Protein AF-K0SV52-F1 (afdb_monomer_lite)

Foldseek 3Di:
DADPCCVPPVDHDQFDFDDDQQLQFDFLLNLCVLQVWDWLAQVVRRLPTDGLVLEAEPPDDLVVLLVCCVPDDLAHEYEYELVPLSNLVSVLVVVVVCVVVVPDNRNYAYEYEYAPPPGDHDVVSSVVRVVRHRHGYIYGNHHPVVSSVSSVPDGDDDDPVNVVSVVVVCVRGVVGGNVVVVVVVVVD

Sequence (188 aa):
MSKALMDNYGIPLLGCVPDRPFLGCPALADLERLFRTELICGHKHRLRHYRVEDINLVTTSLTRFLENIRTKLPRTLYICHVTRDDIILGFMAEYQRNRREGERPFEAALLVCGRKDKYQIAEEVLDMFHGLNDAPIMVAPYNTHTAMAMIHDYTPKLNIDDKNRVRKAVEHYEPYIDFDRLLESASK

pLDDT: mean 88.98, std 7.92, range [47.78, 97.81]

Radius of gyration: 21.2 Å; chains: 1; bounding box: 59×36×55 Å

InterPro domains:
  IPR010766 DRTGG [PF07085] (36-152)
  IPR028979 HPr(Ser) kinase/phosphorylase-like, N-terminal domain superfamily [G3DSA:3.40.1390.20] (20-174)
  IPR028979 HPr(Ser) kinase/phosphorylase-like, N-terminal domain superfamily [SSF75138] (28-161)

Secondary structure (DSSP, 8-state):
---HHHHHHS----B-PPP-TTTTPPBHHHHHHHHT--EEE-GGGTT-B--GGGEEE--S-HHHHHHHHHHS-SS-EEEEETT-HHHHHHHHHHHHHHHHH-SS----EEEEE-BTTTB---HHHHHHHHTS-S--EEEESS-HHHHHHHHHT--PPP-TT-HHHHHHHHHHHGGGB-HHHHHHHHT-

Organism: Thalassiosira oceanica (NCBI:txid159749)

Structure (mmCIF, N/CA/C/O backbone):
data_AF-K0SV52-F1
#
_entry.id   AF-K0SV52-F1
#
loop_
_atom_site.group_PDB
_atom_site.id
_atom_site.type_symbol
_atom_site.label_atom_id
_atom_site.label_alt_id
_atom_site.label_comp_id
_atom_site.label_asym_id
_atom_site.label_entity_id
_atom_site.label_seq_id
_atom_site.pdbx_PDB_ins_code
_atom_site.Cartn_x
_atom_site.Cartn_y
_atom_site.Cartn_z
_atom_site.occupancy
_atom_site.B_iso_or_equiv
_atom_site.auth_seq_id
_atom_site.auth_comp_id
_atom_site.auth_asym_id
_atom_site.auth_atom_id
_atom_site.pdbx_PDB_model_num
ATOM 1 N N . MET A 1 1 ? 31.704 10.455 -28.107 1.00 47.78 1 MET A N 1
ATOM 2 C CA . MET A 1 1 ? 32.180 9.801 -26.871 1.00 47.78 1 MET A CA 1
ATOM 3 C C . MET A 1 1 ? 31.538 8.432 -26.801 1.00 47.78 1 MET A C 1
ATOM 5 O O . MET A 1 1 ? 30.314 8.358 -26.831 1.00 47.78 1 MET A O 1
ATOM 9 N N . SER A 1 2 ? 32.335 7.369 -26.819 1.00 60.22 2 SER A N 1
ATOM 10 C CA . SER A 1 2 ? 31.856 6.005 -26.588 1.00 60.22 2 SER A CA 1
ATOM 11 C C . SER A 1 2 ? 31.461 5.823 -25.118 1.00 60.22 2 SER A C 1
ATOM 13 O O . SER A 1 2 ? 31.817 6.616 -24.247 1.00 60.22 2 SER A O 1
ATOM 15 N N . LYS A 1 3 ? 30.590 4.844 -24.858 1.00 77.62 3 LYS A N 1
ATOM 16 C CA . LYS A 1 3 ? 30.066 4.562 -23.516 1.00 77.62 3 LYS A CA 1
ATOM 17 C C . LYS A 1 3 ? 31.133 3.779 -22.738 1.00 77.62 3 LYS A C 1
ATOM 19 O O . LYS A 1 3 ? 31.695 2.842 -23.291 1.00 77.62 3 LYS A O 1
ATOM 24 N N . ALA A 1 4 ? 31.340 4.084 -21.455 1.00 79.31 4 ALA A N 1
ATOM 25 C CA . ALA A 1 4 ? 32.428 3.523 -20.636 1.00 79.31 4 ALA A CA 1
ATOM 26 C C . ALA A 1 4 ? 32.528 1.979 -20.631 1.00 79.31 4 ALA A C 1
ATOM 28 O O . ALA A 1 4 ? 33.622 1.428 -20.553 1.00 79.31 4 ALA A O 1
ATOM 29 N N . LEU A 1 5 ? 31.399 1.267 -20.740 1.00 82.81 5 LEU A N 1
ATOM 30 C CA . LEU A 1 5 ? 31.384 -0.201 -20.845 1.00 82.81 5 LEU A CA 1
ATOM 31 C C . LEU A 1 5 ? 31.991 -0.716 -22.158 1.00 82.81 5 LEU A C 1
ATOM 33 O O . LEU A 1 5 ? 32.630 -1.767 -22.172 1.00 82.81 5 LEU A O 1
ATOM 37 N N . MET A 1 6 ? 31.831 0.039 -23.244 1.00 84.44 6 MET A N 1
ATOM 38 C CA . MET A 1 6 ? 32.409 -0.300 -24.539 1.00 84.44 6 MET A CA 1
ATOM 39 C C . MET A 1 6 ? 33.923 -0.099 -24.525 1.00 84.44 6 MET A C 1
ATOM 41 O O . MET A 1 6 ? 34.654 -0.968 -24.984 1.00 84.44 6 MET A O 1
ATOM 45 N N . ASP A 1 7 ? 34.388 1.005 -23.943 1.00 84.88 7 ASP A N 1
ATOM 46 C CA . ASP A 1 7 ? 35.811 1.358 -23.937 1.00 84.88 7 ASP A CA 1
ATOM 47 C C . ASP A 1 7 ? 36.647 0.424 -23.060 1.00 84.88 7 ASP A C 1
ATOM 49 O O . ASP A 1 7 ? 37.765 0.070 -23.423 1.00 84.88 7 ASP A O 1
ATOM 53 N N . ASN A 1 8 ? 36.095 -0.006 -21.924 1.00 88.50 8 ASN A N 1
ATOM 54 C CA . ASN A 1 8 ? 36.833 -0.812 -20.952 1.00 88.50 8 ASN A CA 1
ATOM 55 C C . ASN A 1 8 ? 36.689 -2.322 -21.174 1.00 88.50 8 ASN A C 1
ATOM 57 O O . ASN A 1 8 ? 37.581 -3.078 -20.798 1.00 88.50 8 ASN A O 1
ATOM 61 N N . TYR A 1 9 ? 35.568 -2.771 -21.747 1.00 86.00 9 TYR A N 1
ATOM 62 C CA . TYR A 1 9 ? 35.229 -4.198 -21.804 1.00 86.00 9 TYR A CA 1
ATOM 63 C C . TYR A 1 9 ? 34.758 -4.675 -23.182 1.00 86.00 9 TYR A C 1
ATOM 65 O O . TYR A 1 9 ? 34.470 -5.858 -23.341 1.00 86.00 9 TYR A O 1
ATOM 73 N N . GLY A 1 10 ? 34.647 -3.789 -24.179 1.00 85.94 10 GLY A N 1
ATOM 74 C CA . GLY A 1 10 ? 34.103 -4.139 -25.495 1.00 85.94 10 GLY A CA 1
ATOM 75 C C . GLY A 1 10 ? 32.615 -4.508 -25.468 1.00 85.94 10 GLY A C 1
ATOM 76 O O . GLY A 1 10 ? 32.127 -5.147 -26.399 1.00 85.94 10 GLY A O 1
ATOM 77 N N . ILE A 1 11 ? 31.889 -4.134 -24.405 1.00 84.56 11 ILE A N 1
ATOM 78 C CA . ILE A 1 11 ? 30.476 -4.486 -24.221 1.00 84.56 11 ILE A CA 1
ATOM 79 C C . ILE A 1 11 ? 29.591 -3.301 -24.635 1.00 84.56 11 ILE A C 1
ATOM 81 O O . ILE A 1 11 ? 29.671 -2.224 -24.032 1.00 84.56 11 ILE A O 1
ATOM 85 N N . PRO A 1 12 ? 28.699 -3.471 -25.627 1.00 84.19 12 PRO A N 1
ATOM 86 C CA . PRO A 1 12 ? 27.798 -2.409 -26.044 1.00 84.19 12 PRO A CA 1
ATOM 87 C C . PRO A 1 12 ? 26.689 -2.185 -25.008 1.00 84.19 12 PRO A C 1
ATOM 89 O O . PRO A 1 12 ? 25.894 -3.073 -24.716 1.00 84.19 12 PRO A O 1
ATOM 92 N N . LEU A 1 13 ? 26.595 -0.963 -24.479 1.00 86.25 13 LEU A N 1
ATOM 93 C CA . LEU A 1 13 ? 25.501 -0.573 -23.589 1.00 86.25 13 LEU A CA 1
ATOM 94 C C . LEU A 1 13 ? 24.244 -0.224 -24.402 1.00 86.25 13 LEU A C 1
ATOM 96 O O . LEU A 1 13 ? 24.187 0.842 -25.027 1.00 86.25 13 LEU A O 1
ATOM 100 N N . LEU A 1 14 ? 23.246 -1.109 -24.348 1.00 87.50 14 LEU A N 1
ATOM 101 C CA . LEU A 1 14 ? 21.952 -0.966 -25.031 1.00 87.50 14 LEU A CA 1
ATOM 102 C C . LEU A 1 14 ? 21.026 0.053 -24.355 1.00 87.50 14 LEU A C 1
ATOM 104 O O . LEU A 1 14 ? 20.247 0.716 -25.024 1.00 87.50 14 LEU A O 1
ATOM 108 N N . GLY A 1 15 ? 21.146 0.240 -23.043 1.00 85.81 15 GLY A N 1
ATOM 109 C CA . GLY A 1 15 ? 20.327 1.202 -22.317 1.00 85.81 15 GLY A CA 1
ATOM 110 C C . GLY A 1 15 ? 20.729 1.344 -20.857 1.00 85.81 15 GLY A C 1
ATOM 111 O O . GLY A 1 15 ? 21.348 0.445 -20.294 1.00 85.81 15 GLY A O 1
ATOM 112 N N . CYS A 1 16 ? 20.398 2.482 -20.251 1.00 87.25 16 CYS A N 1
ATOM 113 C CA . CYS A 1 16 ? 20.569 2.727 -18.819 1.00 87.25 16 CYS A CA 1
ATOM 114 C C . CYS A 1 16 ? 19.338 3.473 -18.317 1.00 87.25 16 CYS A C 1
ATOM 116 O O . CYS A 1 16 ? 19.154 4.651 -18.618 1.00 87.25 16 CYS A O 1
ATOM 118 N N . VAL A 1 17 ? 18.477 2.759 -17.601 1.00 86.12 17 VAL A N 1
ATOM 119 C CA . VAL A 1 17 ? 17.193 3.281 -17.142 1.00 86.12 17 VAL A CA 1
ATOM 120 C C . VAL A 1 17 ? 17.393 3.872 -15.744 1.00 86.12 17 VAL A C 1
ATOM 122 O O . VAL A 1 17 ? 17.827 3.141 -14.851 1.00 86.12 17 VAL A O 1
ATOM 125 N N . PRO A 1 18 ? 17.108 5.167 -15.524 1.00 83.94 18 PRO A N 1
ATOM 126 C CA . PRO A 1 18 ? 17.184 5.755 -14.191 1.00 83.94 18 PRO A CA 1
ATOM 127 C C . PRO A 1 18 ? 16.101 5.163 -13.282 1.00 83.94 18 PRO A C 1
ATOM 129 O O . PRO A 1 18 ? 15.070 4.696 -13.763 1.00 83.94 18 PRO A O 1
ATOM 132 N N . ASP A 1 19 ? 16.295 5.192 -11.967 1.00 76.62 19 ASP A N 1
ATOM 133 C CA . ASP A 1 19 ? 15.258 4.723 -11.046 1.00 76.62 19 ASP A CA 1
ATOM 134 C C . ASP A 1 19 ? 14.030 5.656 -11.061 1.00 76.62 19 ASP A C 1
ATOM 136 O O . ASP A 1 19 ? 14.163 6.883 -11.128 1.00 76.62 19 ASP A O 1
ATOM 140 N N . ARG A 1 20 ? 12.818 5.083 -11.009 1.00 74.06 20 ARG A N 1
ATOM 141 C CA . ARG A 1 20 ? 11.556 5.838 -10.927 1.00 74.06 20 ARG A CA 1
ATOM 142 C C . ARG A 1 20 ? 10.752 5.386 -9.709 1.00 74.06 20 ARG A C 1
ATOM 144 O O . ARG A 1 20 ? 10.084 4.350 -9.787 1.00 74.06 20 ARG A O 1
ATOM 151 N N . PRO A 1 21 ? 10.656 6.222 -8.656 1.00 71.81 21 PRO A N 1
ATOM 152 C CA . PRO A 1 21 ? 10.003 5.851 -7.397 1.00 71.81 21 PRO A CA 1
ATOM 153 C C . PRO A 1 21 ? 8.554 5.360 -7.543 1.00 71.81 21 PRO A C 1
ATOM 155 O O . PRO A 1 21 ? 8.100 4.511 -6.782 1.00 71.81 21 PRO A O 1
ATOM 158 N N . PHE A 1 22 ? 7.813 5.850 -8.547 1.00 79.19 22 PHE A N 1
ATOM 159 C CA . PHE A 1 22 ? 6.419 5.448 -8.767 1.00 79.19 22 PHE A CA 1
ATOM 160 C C . PHE A 1 22 ? 6.254 3.957 -9.097 1.00 79.19 22 PHE A C 1
ATOM 162 O O . PHE A 1 22 ? 5.284 3.345 -8.655 1.00 79.19 22 PHE A O 1
ATOM 169 N N . LEU A 1 23 ? 7.175 3.356 -9.859 1.00 81.38 23 LEU A N 1
ATOM 170 C CA . LEU A 1 23 ? 7.052 1.945 -10.248 1.00 81.38 23 LEU A CA 1
ATOM 171 C C . LEU A 1 23 ? 7.261 1.002 -9.057 1.00 81.38 23 LEU A C 1
ATOM 173 O O . LEU A 1 23 ? 6.697 -0.090 -9.042 1.00 81.38 23 LEU A O 1
ATOM 177 N N . GLY A 1 24 ? 7.992 1.465 -8.040 1.00 83.19 24 GLY A N 1
ATOM 178 C CA . GLY A 1 24 ? 8.167 0.779 -6.763 1.00 83.19 24 GLY A CA 1
ATOM 179 C C . GLY A 1 24 ? 7.032 0.999 -5.758 1.00 83.19 24 GLY A C 1
ATOM 180 O O . GLY A 1 24 ? 7.067 0.416 -4.681 1.00 83.19 24 GLY A O 1
ATOM 181 N N . CYS A 1 25 ? 6.012 1.809 -6.066 1.00 89.44 25 CYS A N 1
ATOM 182 C CA . CYS A 1 25 ? 4.908 2.054 -5.135 1.00 89.44 25 CYS A CA 1
ATOM 183 C C . CYS A 1 25 ? 3.900 0.891 -5.157 1.00 89.44 25 CYS A C 1
ATOM 185 O O . CYS A 1 25 ? 3.309 0.631 -6.216 1.00 89.44 25 CYS A O 1
ATOM 187 N N . PRO A 1 26 ? 3.643 0.200 -4.030 1.00 92.69 26 PRO A N 1
ATOM 188 C CA . PRO A 1 26 ? 2.662 -0.879 -3.984 1.00 92.69 26 PRO A CA 1
ATOM 189 C C . PRO A 1 26 ? 1.238 -0.354 -4.197 1.00 92.69 26 PRO A C 1
ATOM 191 O O . PRO A 1 26 ? 0.859 0.708 -3.695 1.00 92.69 26 PRO A O 1
ATOM 194 N N . ALA A 1 27 ? 0.436 -1.121 -4.936 1.00 95.00 27 ALA A N 1
ATOM 195 C CA . ALA A 1 27 ? -1.013 -0.960 -4.971 1.00 95.00 27 ALA A CA 1
ATOM 196 C C . ALA A 1 27 ? -1.671 -1.776 -3.849 1.00 95.00 27 ALA A C 1
ATOM 198 O O . ALA A 1 27 ? -1.063 -2.716 -3.335 1.00 95.00 27 ALA A O 1
ATOM 199 N N . LEU A 1 28 ? -2.936 -1.504 -3.513 1.00 96.06 28 LEU A N 1
ATOM 200 C CA . LEU A 1 28 ? -3.674 -2.349 -2.557 1.00 96.06 28 LEU A CA 1
ATOM 201 C C . LEU A 1 28 ? -3.713 -3.822 -3.006 1.00 96.06 28 LEU A C 1
ATOM 203 O O . LEU A 1 28 ? -3.515 -4.706 -2.183 1.00 96.06 28 LEU A O 1
ATOM 207 N N . ALA A 1 29 ? -3.845 -4.086 -4.310 1.00 95.69 29 ALA A N 1
ATOM 208 C CA . ALA A 1 29 ? -3.749 -5.431 -4.890 1.00 95.69 29 ALA A CA 1
ATOM 209 C C . ALA A 1 29 ? -2.410 -6.130 -4.601 1.00 95.69 29 ALA A C 1
ATOM 211 O O . ALA A 1 29 ? -2.337 -7.355 -4.519 1.00 95.69 29 ALA A O 1
ATOM 212 N N . ASP A 1 30 ? -1.329 -5.359 -4.497 1.00 95.00 30 ASP A N 1
ATOM 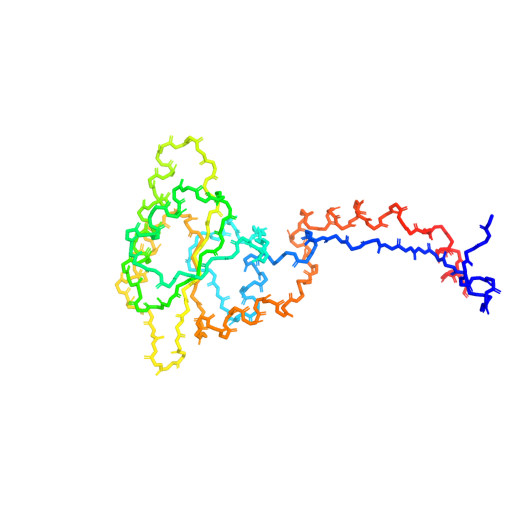213 C CA . ASP A 1 30 ? -0.023 -5.906 -4.156 1.00 95.00 30 ASP A CA 1
ATOM 214 C C . ASP A 1 30 ? 0.061 -6.230 -2.664 1.00 95.00 30 ASP A C 1
ATOM 216 O O . ASP A 1 30 ? 0.628 -7.256 -2.299 1.00 95.00 30 ASP A O 1
ATOM 220 N N . LEU A 1 31 ? -0.551 -5.398 -1.814 1.00 95.94 31 LEU A N 1
ATOM 221 C CA . LEU A 1 31 ? -0.644 -5.648 -0.375 1.00 95.94 31 LEU A CA 1
ATOM 222 C C . LEU A 1 31 ? -1.494 -6.886 -0.061 1.00 95.94 31 LEU A C 1
ATOM 224 O O . LEU A 1 31 ? -1.124 -7.666 0.812 1.00 95.94 31 LEU A O 1
ATOM 228 N N . GLU A 1 32 ? -2.569 -7.127 -0.816 1.00 95.69 32 GLU A N 1
ATOM 229 C CA . GLU A 1 32 ? -3.352 -8.369 -0.731 1.00 95.69 32 GLU A CA 1
ATOM 230 C C . GLU A 1 32 ? -2.466 -9.602 -0.948 1.00 95.69 32 GLU A C 1
ATOM 232 O O . GLU A 1 32 ? -2.471 -10.541 -0.149 1.00 95.69 32 GLU A O 1
ATOM 237 N N . ARG A 1 33 ? -1.628 -9.577 -1.994 1.00 94.50 33 ARG A N 1
ATOM 238 C CA . ARG A 1 33 ? -0.676 -10.661 -2.287 1.00 94.50 33 ARG A CA 1
ATOM 239 C C . ARG A 1 33 ? 0.406 -10.781 -1.216 1.00 94.50 33 ARG A C 1
ATOM 241 O O . ARG A 1 33 ? 0.726 -11.896 -0.808 1.00 94.50 33 ARG A O 1
ATOM 248 N N . LEU A 1 34 ? 0.957 -9.650 -0.772 1.00 95.12 34 LEU A N 1
ATOM 249 C CA . LEU A 1 34 ? 1.996 -9.586 0.256 1.00 95.12 34 LEU A CA 1
ATOM 250 C C . LEU A 1 34 ? 1.515 -10.214 1.568 1.00 95.12 34 LEU A C 1
ATOM 252 O O . LEU A 1 34 ? 2.214 -11.037 2.159 1.00 95.12 34 LEU A O 1
ATOM 256 N N . PHE A 1 35 ? 0.309 -9.857 2.006 1.00 95.19 35 PHE A N 1
ATOM 257 C CA . PHE A 1 35 ? -0.244 -10.312 3.277 1.00 95.19 35 PHE A CA 1
ATOM 258 C C . PHE A 1 35 ? -1.065 -11.597 3.179 1.00 95.19 35 PHE A C 1
ATOM 260 O O . PHE A 1 35 ? -1.386 -12.172 4.220 1.00 95.19 35 PHE A O 1
ATOM 267 N N . ARG A 1 36 ? -1.352 -12.077 1.962 1.00 93.75 36 ARG A N 1
ATOM 268 C CA . ARG A 1 36 ? -2.240 -13.220 1.687 1.00 93.75 36 ARG A CA 1
ATOM 269 C C . ARG A 1 36 ? -3.631 -13.001 2.288 1.00 93.75 36 ARG A C 1
ATOM 271 O O . ARG A 1 36 ? -4.147 -13.847 3.013 1.00 93.75 36 ARG A O 1
ATOM 278 N N . THR A 1 37 ? -4.185 -11.827 2.014 1.00 93.38 37 THR A N 1
ATOM 279 C CA . THR A 1 37 ? -5.495 -11.365 2.486 1.00 93.38 37 THR A CA 1
ATOM 280 C C . THR A 1 37 ? -6.186 -10.576 1.376 1.00 93.38 37 THR A C 1
ATOM 282 O O . THR A 1 37 ? -5.583 -10.324 0.334 1.00 93.38 37 THR A O 1
ATOM 285 N N . GLU A 1 38 ? -7.424 -10.158 1.602 1.00 93.81 38 GLU A N 1
ATOM 286 C CA . GLU A 1 38 ? -8.210 -9.369 0.654 1.00 93.81 38 GLU A CA 1
ATOM 287 C C . GLU A 1 38 ? -8.685 -8.061 1.297 1.00 93.81 38 GLU A C 1
ATOM 289 O O . GLU A 1 38 ? -8.770 -7.932 2.525 1.00 93.81 38 GLU A O 1
ATOM 294 N N . LEU A 1 39 ? -8.974 -7.060 0.464 1.00 94.06 39 LEU A N 1
ATOM 295 C CA . LEU A 1 39 ? -9.767 -5.913 0.895 1.00 94.06 39 LEU A CA 1
ATOM 296 C C . LEU A 1 39 ? -11.128 -6.408 1.392 1.00 94.06 39 LEU A C 1
ATOM 298 O O . LEU A 1 39 ? -11.786 -7.183 0.712 1.00 94.06 39 LEU A O 1
ATOM 302 N N . ILE A 1 40 ? -11.569 -5.926 2.550 1.00 92.56 40 ILE A N 1
ATOM 303 C CA . ILE A 1 40 ? -12.904 -6.237 3.080 1.00 92.56 40 ILE A CA 1
ATOM 304 C C . ILE A 1 40 ? -13.955 -5.350 2.412 1.00 92.56 40 ILE A C 1
ATOM 306 O O . ILE A 1 40 ? -15.083 -5.767 2.169 1.00 92.56 40 ILE A O 1
ATOM 310 N N . CYS A 1 41 ? -13.578 -4.111 2.098 1.00 91.69 41 CYS A N 1
ATOM 311 C CA . CYS A 1 41 ? -14.419 -3.173 1.373 1.00 91.69 41 CYS A CA 1
ATOM 312 C C . CYS A 1 41 ? -13.575 -2.217 0.518 1.00 91.69 41 CYS A C 1
ATOM 314 O O . CYS A 1 41 ? -12.343 -2.190 0.583 1.00 91.69 41 CYS A O 1
ATOM 316 N N . GLY A 1 42 ? -14.244 -1.465 -0.362 1.00 91.56 42 GLY A N 1
ATOM 317 C CA . GLY A 1 42 ? -13.579 -0.511 -1.254 1.00 91.56 42 GLY A CA 1
ATOM 318 C C . GLY A 1 42 ? -12.819 -1.143 -2.426 1.00 91.56 42 GLY A C 1
ATOM 319 O O . GLY A 1 42 ? -11.884 -0.532 -2.944 1.00 91.56 42 GLY A O 1
ATOM 320 N N . HIS A 1 43 ? -13.231 -2.328 -2.899 1.00 93.00 43 HIS A N 1
ATOM 321 C CA . HIS A 1 43 ? -12.568 -3.072 -3.986 1.00 93.00 43 HIS A CA 1
ATOM 322 C C . HIS A 1 43 ? -12.342 -2.263 -5.273 1.00 93.00 43 HIS A C 1
ATOM 324 O O . HIS A 1 43 ? -11.371 -2.495 -5.989 1.00 93.00 43 HIS A O 1
ATOM 330 N N . LYS A 1 44 ? -13.174 -1.256 -5.567 1.00 91.75 44 LYS A N 1
ATOM 331 C CA . LYS A 1 44 ? 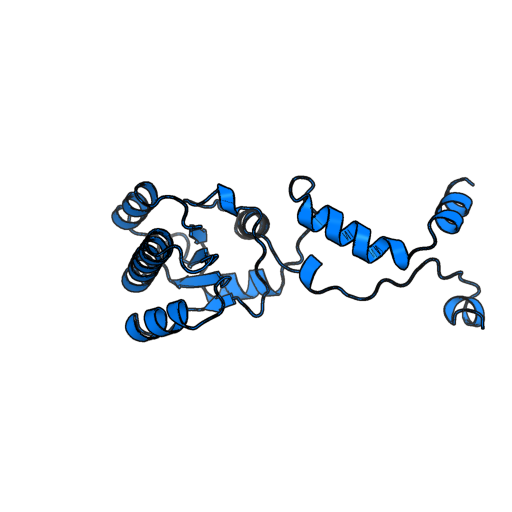-12.969 -0.370 -6.728 1.00 91.75 44 LYS A CA 1
ATOM 332 C C . LYS A 1 44 ? -11.653 0.419 -6.678 1.00 91.75 44 LYS A C 1
ATOM 334 O O . LYS A 1 44 ? -11.189 0.921 -7.697 1.00 91.75 44 LYS A O 1
ATOM 339 N N . HIS A 1 45 ? -11.048 0.536 -5.498 1.00 93.56 45 HIS A N 1
ATOM 340 C CA . HIS A 1 45 ? -9.780 1.225 -5.271 1.00 93.56 45 HIS A CA 1
ATOM 341 C C . HIS A 1 45 ? -8.577 0.279 -5.224 1.00 93.56 45 HIS A C 1
ATOM 343 O O . HIS A 1 45 ? -7.464 0.723 -4.963 1.00 93.56 45 HIS A O 1
ATOM 349 N N . ARG A 1 46 ? -8.773 -1.011 -5.516 1.00 94.25 46 ARG A N 1
ATOM 350 C CA . ARG A 1 46 ? -7.757 -2.068 -5.437 1.00 94.25 46 ARG A CA 1
ATOM 351 C C . ARG A 1 46 ? -6.457 -1.768 -6.200 1.00 94.25 46 ARG A C 1
ATOM 353 O O . ARG A 1 46 ? -5.388 -2.191 -5.775 1.00 94.25 46 ARG A O 1
ATOM 360 N N . LEU A 1 47 ? -6.519 -1.004 -7.291 1.00 93.31 47 LEU A N 1
ATOM 361 C CA . LEU A 1 47 ? -5.348 -0.608 -8.090 1.00 93.31 47 LEU A CA 1
ATOM 362 C C . LEU A 1 47 ? -4.740 0.747 -7.685 1.00 93.31 47 LEU A C 1
ATOM 364 O O . LEU A 1 47 ? -3.931 1.306 -8.419 1.00 93.31 47 LEU A O 1
ATOM 368 N N . ARG A 1 48 ? -5.134 1.315 -6.540 1.00 93.06 48 ARG A N 1
ATOM 369 C CA . ARG A 1 48 ? -4.573 2.575 -6.042 1.00 93.06 48 ARG A CA 1
ATOM 370 C C . ARG A 1 48 ? -3.208 2.336 -5.397 1.00 93.06 48 ARG A C 1
ATOM 372 O O . ARG A 1 48 ? -3.087 1.491 -4.512 1.00 93.06 48 ARG A O 1
ATOM 379 N N . HIS A 1 49 ? -2.218 3.120 -5.822 1.00 93.44 49 HIS A N 1
ATOM 380 C CA . HIS A 1 49 ? -0.837 3.092 -5.330 1.00 93.44 49 HIS A CA 1
ATOM 381 C C . HIS A 1 49 ? -0.616 4.013 -4.137 1.00 93.44 49 HIS A C 1
ATOM 383 O O . HIS A 1 49 ? -1.096 5.148 -4.141 1.00 93.44 49 HIS A O 1
ATOM 389 N N . TYR A 1 50 ? 0.193 3.564 -3.182 1.00 93.81 50 TYR A N 1
ATOM 390 C CA . TYR A 1 50 ? 0.650 4.367 -2.050 1.00 93.81 50 TYR A CA 1
ATOM 391 C C . TYR A 1 50 ? 2.175 4.420 -2.038 1.00 93.81 50 TYR A C 1
ATOM 393 O O . TYR A 1 50 ? 2.838 3.395 -2.193 1.00 93.81 50 TYR A O 1
ATOM 401 N N . ARG A 1 51 ? 2.739 5.621 -1.873 1.00 91.25 51 ARG A N 1
ATOM 402 C CA . ARG A 1 51 ? 4.182 5.782 -1.663 1.00 91.25 51 ARG A CA 1
ATOM 403 C C . ARG A 1 51 ? 4.515 5.342 -0.245 1.00 91.25 51 ARG A C 1
ATOM 405 O O . ARG A 1 51 ? 3.730 5.605 0.662 1.00 91.25 51 ARG A O 1
ATOM 412 N N . VAL A 1 52 ? 5.689 4.748 -0.044 1.00 87.38 52 VAL A N 1
ATOM 413 C CA . VAL A 1 52 ? 6.152 4.325 1.291 1.00 87.38 52 VAL A CA 1
ATOM 414 C C . VAL A 1 52 ? 6.193 5.513 2.267 1.00 87.38 52 VAL A C 1
ATOM 416 O O . VAL A 1 52 ? 5.794 5.381 3.419 1.00 87.38 52 VAL A O 1
ATOM 419 N N . GLU A 1 53 ? 6.560 6.702 1.783 1.00 89.44 53 GLU A N 1
ATOM 420 C CA . GLU A 1 53 ? 6.568 7.964 2.545 1.00 89.44 53 GLU A CA 1
ATOM 421 C C . GLU A 1 53 ? 5.167 8.434 2.993 1.00 89.44 53 GLU A C 1
ATOM 423 O O . GLU A 1 53 ? 5.028 9.138 3.995 1.00 89.44 53 GLU A O 1
ATOM 428 N N . ASP A 1 54 ? 4.115 8.026 2.275 1.00 92.94 54 ASP A N 1
ATOM 429 C CA . ASP A 1 54 ? 2.719 8.367 2.579 1.00 92.94 54 ASP A CA 1
ATOM 430 C C . ASP A 1 54 ? 2.031 7.296 3.439 1.00 92.94 54 ASP A C 1
ATOM 432 O O . ASP A 1 54 ? 0.810 7.313 3.614 1.00 92.94 54 ASP A O 1
ATOM 436 N N . ILE A 1 55 ? 2.791 6.349 3.988 1.00 94.81 55 ILE A N 1
ATOM 437 C CA . ILE A 1 55 ? 2.279 5.373 4.946 1.00 94.81 55 ILE A CA 1
ATOM 438 C C . ILE A 1 55 ? 2.342 5.982 6.345 1.00 94.81 55 ILE A C 1
ATOM 440 O O . ILE A 1 55 ? 3.347 6.561 6.757 1.00 94.81 55 ILE A O 1
ATOM 444 N N . ASN A 1 56 ? 1.246 5.882 7.093 1.00 95.94 56 ASN A N 1
ATOM 445 C CA . ASN A 1 56 ? 1.147 6.415 8.443 1.00 95.94 56 ASN A CA 1
ATOM 446 C C . ASN A 1 56 ? 0.756 5.329 9.443 1.00 95.94 56 ASN A C 1
ATOM 448 O O . ASN A 1 56 ? -0.399 4.905 9.487 1.00 95.94 56 ASN A O 1
ATOM 452 N N . LEU A 1 57 ? 1.704 4.926 10.288 1.00 96.50 57 LEU A N 1
ATOM 453 C CA . LEU A 1 57 ? 1.418 4.066 11.427 1.00 96.50 57 LEU A CA 1
ATOM 454 C C . LEU A 1 57 ? 0.787 4.886 12.562 1.00 96.50 57 LEU A C 1
ATOM 456 O O . LEU A 1 57 ? 1.440 5.707 13.203 1.00 96.50 57 LEU A O 1
ATOM 460 N N . VAL A 1 58 ? -0.489 4.632 12.840 1.00 96.94 58 VAL A N 1
ATOM 461 C CA . VAL A 1 58 ? -1.271 5.344 13.850 1.00 96.94 58 VAL A CA 1
ATOM 462 C C . VAL A 1 58 ? -0.987 4.766 15.236 1.00 96.94 58 VAL A C 1
ATOM 464 O O . VAL A 1 58 ? -1.583 3.778 15.663 1.00 96.94 58 VAL A O 1
ATOM 467 N N . THR A 1 59 ? -0.076 5.412 15.961 1.00 92.81 59 THR A N 1
ATOM 468 C CA . THR A 1 59 ? 0.241 5.112 17.371 1.00 92.81 59 THR A CA 1
ATOM 469 C C . THR A 1 59 ? -0.348 6.130 18.349 1.00 92.81 59 THR A C 1
ATOM 471 O O . THR A 1 59 ? -0.239 5.967 19.561 1.00 92.81 59 THR A O 1
ATOM 474 N N . THR A 1 60 ? -0.985 7.181 17.836 1.00 95.75 60 THR A N 1
ATOM 475 C CA . THR A 1 60 ? -1.493 8.315 18.613 1.00 95.75 60 THR A CA 1
ATOM 476 C C . THR A 1 60 ? -2.942 8.112 19.076 1.00 95.75 60 THR A C 1
ATOM 478 O O . THR A 1 60 ? -3.601 7.119 18.746 1.00 95.75 60 THR A O 1
ATOM 481 N N . SER A 1 61 ? -3.448 9.049 19.883 1.00 97.00 61 SER A N 1
ATOM 482 C CA . SER A 1 61 ? -4.857 9.090 20.287 1.00 97.00 61 SER A CA 1
ATOM 483 C C . SER A 1 61 ? -5.785 9.395 19.106 1.00 97.00 61 SER A C 1
ATOM 485 O O . SER A 1 61 ? -5.357 9.974 18.104 1.00 97.00 61 SER A O 1
ATOM 487 N N . LEU A 1 62 ? -7.075 9.070 19.250 1.00 97.44 62 LEU A N 1
ATOM 488 C CA . LEU A 1 62 ? -8.103 9.386 18.254 1.00 97.44 62 LEU A CA 1
ATOM 489 C C . LEU A 1 62 ? -8.095 10.867 17.853 1.00 97.44 62 LEU A C 1
ATOM 491 O O . LEU A 1 62 ? -8.083 11.173 16.667 1.00 97.44 62 LEU A O 1
ATOM 495 N N . THR A 1 63 ? -8.023 11.792 18.813 1.00 96.94 63 THR A N 1
ATOM 496 C CA . THR A 1 63 ? -8.008 13.236 18.525 1.00 96.94 63 THR A CA 1
ATOM 497 C C . THR A 1 63 ? -6.867 13.618 17.585 1.00 96.94 63 THR A C 1
ATOM 499 O O . THR A 1 63 ? -7.086 14.302 16.589 1.00 96.94 63 THR A O 1
ATOM 502 N N . ARG A 1 64 ? -5.653 13.114 17.846 1.00 96.81 64 ARG A N 1
ATOM 503 C CA . ARG A 1 64 ? -4.480 13.383 17.002 1.00 96.81 64 ARG A CA 1
ATOM 504 C C . ARG A 1 64 ? -4.583 12.718 15.640 1.00 96.81 64 ARG A C 1
ATOM 506 O O . ARG A 1 64 ? -4.143 13.291 14.648 1.00 96.81 64 ARG A O 1
ATOM 513 N N . PHE A 1 65 ? -5.169 11.529 15.579 1.00 97.38 65 PHE A N 1
ATOM 514 C CA . PHE A 1 65 ? -5.453 10.866 14.316 1.00 97.38 65 PHE A CA 1
ATOM 515 C C . PHE A 1 65 ? -6.452 11.660 13.459 1.00 97.38 65 PHE A C 1
ATOM 517 O O . PHE A 1 65 ? -6.187 11.874 12.280 1.00 97.38 65 PHE A O 1
ATOM 524 N N . LEU A 1 66 ? -7.542 12.165 14.045 1.00 95.88 66 LEU A N 1
ATOM 525 C CA . LEU A 1 66 ? -8.541 12.976 13.338 1.00 95.88 66 LEU A CA 1
ATOM 526 C C . LEU A 1 66 ? -7.984 14.333 12.882 1.00 95.88 66 LEU A C 1
ATOM 528 O O . LEU A 1 66 ? -8.314 14.817 11.803 1.00 95.88 66 LEU A O 1
ATOM 532 N N . GLU A 1 67 ? -7.107 14.953 13.670 1.00 94.75 67 GLU A N 1
ATOM 533 C CA . GLU A 1 67 ? -6.361 16.134 13.221 1.00 94.75 67 GLU A CA 1
ATOM 534 C C . GLU A 1 67 ? -5.457 15.791 12.029 1.00 94.75 67 GLU A C 1
ATOM 536 O O . GLU A 1 67 ? -5.431 16.514 11.031 1.00 94.75 67 GLU A O 1
ATOM 541 N N . ASN A 1 68 ? -4.747 14.661 12.100 1.00 93.81 68 ASN A N 1
ATOM 542 C CA . ASN A 1 68 ? -3.842 14.213 11.047 1.00 93.81 68 ASN A CA 1
ATOM 543 C C . ASN A 1 68 ? -4.585 13.896 9.743 1.00 93.81 68 ASN A C 1
ATOM 545 O O . ASN A 1 68 ? -4.176 14.364 8.689 1.00 93.81 68 ASN A O 1
ATOM 549 N N . ILE A 1 69 ? -5.683 13.142 9.796 1.00 92.69 69 ILE A N 1
ATOM 550 C CA . ILE A 1 69 ? -6.417 12.710 8.597 1.00 92.69 69 ILE A CA 1
ATOM 551 C C . ILE A 1 69 ? -7.057 13.870 7.831 1.00 92.69 69 ILE A C 1
ATOM 553 O O . ILE A 1 69 ? -7.177 13.808 6.611 1.00 92.69 69 ILE A O 1
ATOM 557 N N . ARG A 1 70 ? -7.400 14.957 8.529 1.00 90.88 70 ARG A N 1
ATOM 558 C CA . ARG A 1 70 ? -7.968 16.173 7.929 1.00 90.88 70 ARG A CA 1
ATOM 559 C C . ARG A 1 70 ? -6.915 17.105 7.331 1.00 90.88 70 ARG A C 1
ATOM 561 O O . ARG A 1 70 ? -7.237 17.908 6.460 1.00 90.88 70 ARG A O 1
ATOM 568 N N . THR A 1 71 ? -5.675 17.035 7.816 1.00 89.19 71 THR A N 1
ATOM 569 C CA . THR A 1 71 ? -4.598 17.967 7.431 1.00 89.19 71 THR A CA 1
ATOM 570 C C . THR A 1 71 ? -3.536 17.348 6.523 1.00 89.19 71 THR A C 1
ATOM 572 O O . THR A 1 71 ? -2.900 18.074 5.758 1.00 89.19 71 THR A O 1
ATOM 575 N N . LYS A 1 72 ? -3.330 16.027 6.583 1.00 86.56 72 LYS A N 1
ATOM 576 C CA . LYS A 1 72 ? -2.336 15.301 5.782 1.00 86.56 72 LYS A CA 1
ATOM 577 C C . LYS A 1 72 ? -2.794 15.142 4.324 1.00 86.56 72 LYS A C 1
ATOM 579 O O . LYS A 1 72 ? -3.921 15.462 3.951 1.00 86.56 72 LYS A O 1
ATOM 584 N N . LEU A 1 73 ? -1.883 14.647 3.485 1.00 84.81 73 LEU A N 1
ATOM 585 C CA . LEU A 1 73 ? -2.140 14.345 2.081 1.00 84.81 73 LEU A CA 1
ATOM 586 C C . LEU A 1 73 ? -3.375 13.439 1.927 1.00 84.81 73 LEU A C 1
ATOM 588 O O . LEU A 1 73 ? -3.454 12.408 2.603 1.00 84.81 73 LEU A O 1
ATOM 592 N N . PRO A 1 74 ? -4.294 13.753 0.992 1.00 86.38 74 PRO A N 1
ATOM 593 C CA . PRO A 1 74 ? -5.524 12.982 0.810 1.00 86.38 74 PRO A CA 1
ATOM 594 C C . PRO A 1 74 ? -5.299 11.507 0.465 1.00 86.38 74 PRO A C 1
ATOM 596 O O . PRO A 1 74 ? -6.167 10.677 0.719 1.00 86.38 74 PRO A O 1
ATOM 599 N N . ARG A 1 75 ? -4.139 11.170 -0.110 1.00 92.75 75 ARG A N 1
ATOM 600 C CA . ARG A 1 75 ? -3.724 9.802 -0.429 1.00 92.75 75 ARG A CA 1
ATOM 601 C C . ARG A 1 75 ? -2.691 9.314 0.588 1.00 92.75 75 ARG A C 1
ATOM 603 O O . ARG A 1 75 ? -1.499 9.313 0.314 1.00 92.75 75 ARG A O 1
ATOM 610 N N . THR A 1 76 ? -3.169 8.899 1.756 1.00 95.38 76 THR A N 1
ATOM 611 C CA . THR A 1 76 ? -2.350 8.315 2.831 1.00 95.38 76 THR A CA 1
ATOM 612 C C . THR A 1 76 ? -2.841 6.896 3.128 1.00 95.38 76 THR A C 1
ATOM 614 O O . THR A 1 76 ? -4.051 6.671 3.211 1.00 95.38 76 THR A O 1
ATOM 617 N N . LEU A 1 77 ? -1.924 5.937 3.291 1.00 97.19 77 LEU A N 1
ATOM 618 C CA . LEU A 1 77 ? -2.257 4.600 3.798 1.00 97.19 77 LEU A CA 1
ATOM 619 C C . LEU A 1 77 ? -2.080 4.605 5.314 1.00 97.19 77 LEU A C 1
ATOM 621 O O . LEU A 1 77 ? -0.957 4.670 5.812 1.00 97.19 77 LEU A O 1
ATOM 625 N N . TYR A 1 78 ? -3.181 4.552 6.051 1.00 97.69 78 TYR A N 1
ATOM 626 C CA . TYR A 1 78 ? -3.148 4.476 7.504 1.00 97.69 78 TYR A CA 1
ATOM 627 C C . TYR A 1 78 ? -3.041 3.026 7.951 1.00 97.69 78 TYR A C 1
ATOM 629 O O . TYR A 1 78 ? -3.705 2.150 7.405 1.00 97.69 78 TYR A O 1
ATOM 637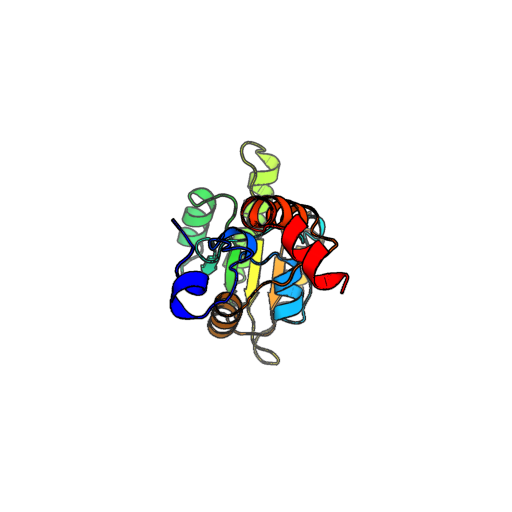 N N . ILE A 1 79 ? -2.220 2.782 8.965 1.00 97.81 79 ILE A N 1
ATOM 638 C CA . ILE A 1 79 ? -2.034 1.465 9.563 1.00 97.81 79 ILE A CA 1
ATOM 639 C C . ILE A 1 79 ? -2.336 1.576 11.049 1.00 97.81 79 ILE A C 1
ATOM 641 O O . ILE A 1 79 ? -1.763 2.425 11.729 1.00 97.81 79 ILE A O 1
ATOM 645 N N . CYS A 1 80 ? -3.208 0.724 11.574 1.00 97.44 80 CYS A N 1
ATOM 646 C CA . CYS A 1 80 ? -3.490 0.664 13.006 1.00 97.44 80 CYS A CA 1
ATOM 647 C C . CYS A 1 80 ? -3.478 -0.780 13.511 1.00 97.44 80 CYS A C 1
ATOM 649 O O . CYS A 1 80 ? -3.505 -1.733 12.734 1.00 97.44 80 CYS A O 1
ATOM 651 N N . HIS A 1 81 ? -3.398 -0.944 14.831 1.00 96.25 81 HIS A N 1
ATOM 652 C CA . HIS A 1 81 ? -3.599 -2.249 15.452 1.00 96.25 81 HIS A CA 1
ATOM 653 C C . HIS A 1 81 ? -5.095 -2.555 15.560 1.00 96.25 81 HIS A C 1
ATOM 655 O O . HIS A 1 81 ? -5.891 -1.655 15.809 1.00 96.25 81 HIS A O 1
ATOM 661 N N . VAL A 1 82 ? -5.460 -3.827 15.453 1.00 95.06 82 VAL A N 1
ATOM 662 C CA . VAL A 1 82 ? -6.851 -4.293 15.461 1.00 95.06 82 VAL A CA 1
ATOM 663 C C . VAL A 1 82 ? -7.628 -3.955 16.735 1.00 95.06 82 VAL A C 1
ATOM 665 O O . VAL A 1 82 ? -8.834 -3.819 16.689 1.00 95.06 82 VAL A O 1
ATOM 668 N N . THR A 1 83 ? -6.944 -3.740 17.860 1.00 93.12 83 THR A N 1
ATOM 669 C CA . THR A 1 83 ? -7.572 -3.323 19.131 1.00 93.12 83 THR A CA 1
ATOM 670 C C . THR A 1 83 ? -7.886 -1.824 19.197 1.00 93.12 83 THR A C 1
ATOM 672 O O . THR A 1 83 ? -8.222 -1.316 20.264 1.00 93.12 83 THR A O 1
ATOM 675 N N . ARG A 1 84 ? -7.659 -1.072 18.114 1.00 94.62 84 ARG A N 1
ATOM 676 C CA . ARG A 1 84 ? -7.928 0.370 18.030 1.00 94.62 84 ARG A CA 1
ATOM 677 C C . ARG A 1 84 ? -9.241 0.618 17.302 1.00 94.62 84 ARG A C 1
ATOM 679 O O . ARG A 1 84 ? -9.263 1.279 16.263 1.00 94.62 84 ARG A O 1
ATOM 686 N N . ASP A 1 85 ? -10.327 0.102 17.870 1.00 93.94 85 ASP A N 1
ATOM 687 C CA . ASP A 1 85 ? -11.683 0.285 17.343 1.00 93.94 85 ASP A CA 1
ATOM 688 C C . ASP A 1 85 ? -12.026 1.772 17.202 1.00 93.94 85 ASP A C 1
ATOM 690 O O . ASP A 1 85 ? -12.627 2.184 16.216 1.00 93.94 85 ASP A O 1
ATOM 694 N N . ASP A 1 86 ? -11.542 2.603 18.130 1.00 95.44 86 ASP A N 1
ATOM 695 C CA . ASP A 1 86 ? -11.658 4.061 18.079 1.00 95.44 86 ASP A CA 1
ATOM 696 C C . ASP A 1 86 ? -11.084 4.654 16.781 1.00 95.44 86 ASP A C 1
ATOM 698 O O . ASP A 1 86 ? -11.712 5.507 16.154 1.00 95.44 86 ASP A O 1
ATOM 702 N N . ILE A 1 87 ? -9.912 4.184 16.343 1.00 97.12 87 ILE A N 1
ATOM 703 C CA . ILE A 1 87 ? -9.262 4.628 15.101 1.00 97.12 87 ILE A CA 1
ATOM 704 C C . ILE A 1 87 ? -9.978 4.081 13.873 1.00 97.12 87 ILE A C 1
ATOM 706 O O . ILE A 1 87 ? -10.153 4.820 12.905 1.00 97.12 87 ILE A O 1
ATOM 710 N N . ILE A 1 88 ? -10.395 2.813 13.905 1.00 95.50 88 ILE A N 1
ATOM 711 C CA . ILE A 1 88 ? -11.124 2.179 12.800 1.00 95.50 88 ILE A CA 1
ATOM 712 C C . ILE A 1 88 ? -12.430 2.945 12.546 1.00 95.50 88 ILE A C 1
ATOM 714 O O . ILE A 1 88 ? -12.674 3.413 11.432 1.00 95.50 88 ILE A O 1
ATOM 718 N N . LEU A 1 89 ? -13.214 3.178 13.600 1.00 94.12 89 LEU A N 1
ATOM 719 C CA . LEU A 1 89 ? -14.452 3.954 13.548 1.00 94.12 89 LEU A CA 1
ATOM 720 C C . LEU A 1 89 ? -14.211 5.416 13.163 1.00 94.12 89 LEU A C 1
ATOM 722 O O . LEU A 1 89 ? -14.944 5.974 12.346 1.00 94.12 89 LEU A O 1
ATOM 726 N N . GLY A 1 90 ? -13.163 6.039 13.708 1.00 95.06 90 GLY A N 1
ATOM 727 C CA . GLY A 1 90 ? -12.770 7.400 13.349 1.00 95.06 90 GLY A CA 1
ATOM 728 C C . GLY A 1 90 ? -12.442 7.538 11.860 1.00 95.06 90 GLY A C 1
ATOM 729 O O . GLY A 1 90 ? -12.897 8.479 11.212 1.00 95.06 90 GLY A O 1
ATOM 730 N N . PHE A 1 91 ? -11.708 6.575 11.295 1.00 95.56 91 PHE A N 1
ATOM 731 C CA . PHE A 1 91 ? -11.399 6.530 9.866 1.00 95.56 91 PHE A CA 1
ATOM 732 C C . PHE A 1 91 ? -12.675 6.409 9.028 1.00 95.56 91 PHE A C 1
ATOM 734 O O . PHE A 1 91 ? -12.864 7.164 8.075 1.00 95.56 91 PHE A O 1
ATOM 741 N N . MET A 1 92 ? -13.567 5.490 9.405 1.00 92.81 92 MET A N 1
ATOM 742 C CA . M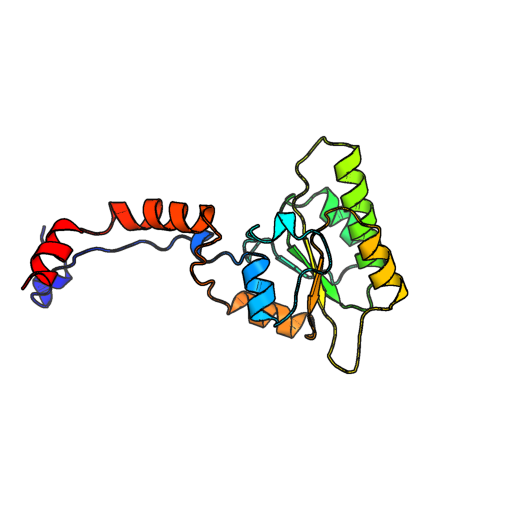ET A 1 92 ? -14.849 5.269 8.732 1.00 92.81 92 MET A CA 1
ATOM 743 C C . MET A 1 92 ? -15.709 6.538 8.706 1.00 92.81 92 MET A C 1
ATOM 745 O O . MET A 1 92 ? -16.222 6.917 7.649 1.00 92.81 92 MET A O 1
ATOM 749 N N . ALA A 1 93 ? -15.824 7.223 9.846 1.00 91.88 93 ALA A N 1
ATOM 750 C CA . ALA A 1 93 ? -16.584 8.462 9.970 1.00 91.88 93 ALA A CA 1
ATOM 751 C C . ALA A 1 93 ? -16.007 9.583 9.089 1.00 91.88 93 ALA A C 1
ATOM 753 O O . ALA A 1 93 ? -16.750 10.241 8.356 1.00 91.88 93 ALA A O 1
ATOM 754 N N . GLU A 1 94 ? -14.684 9.775 9.100 1.00 91.56 94 GLU A N 1
ATOM 755 C CA . GLU A 1 94 ? -14.029 10.792 8.268 1.00 91.56 94 GLU A CA 1
ATOM 756 C C . GLU A 1 94 ? -14.124 10.472 6.775 1.00 91.56 94 GLU A C 1
ATOM 758 O O . GLU A 1 94 ? -14.348 11.376 5.966 1.00 91.56 94 GLU A O 1
ATOM 763 N N . TYR A 1 95 ? -14.024 9.196 6.395 1.00 91.19 95 TYR A N 1
ATOM 764 C CA . TYR A 1 95 ? -14.192 8.781 5.005 1.00 91.19 95 TYR A CA 1
ATOM 765 C C . TYR A 1 95 ? -15.603 9.108 4.498 1.00 91.19 95 TYR A C 1
ATOM 767 O O . TYR A 1 95 ? -15.767 9.699 3.428 1.00 91.19 95 TYR A O 1
ATOM 775 N N . GLN A 1 96 ? -16.637 8.792 5.285 1.00 88.94 96 GLN A N 1
ATOM 776 C CA . GLN A 1 96 ? -18.020 9.140 4.946 1.00 88.94 96 GLN A CA 1
ATOM 777 C C . GLN A 1 96 ? -18.255 10.653 4.905 1.00 88.94 96 GLN A C 1
ATOM 779 O O . GLN A 1 96 ? -18.959 11.135 4.016 1.00 88.94 96 GLN A O 1
ATOM 784 N N . ARG A 1 97 ? -17.664 11.408 5.838 1.00 88.38 97 ARG A N 1
ATOM 785 C CA . ARG A 1 97 ? -17.766 12.870 5.875 1.00 88.38 97 ARG A CA 1
ATOM 786 C C . ARG A 1 97 ? -17.217 13.506 4.598 1.00 88.38 97 ARG A C 1
ATOM 788 O O . ARG A 1 97 ? -17.939 14.249 3.937 1.00 88.38 97 ARG A O 1
ATOM 795 N N . ASN A 1 98 ? -15.998 13.138 4.202 1.00 86.81 98 ASN A N 1
ATOM 796 C CA . ASN A 1 98 ? -15.361 13.668 2.993 1.00 86.81 98 ASN A CA 1
ATOM 797 C C . ASN A 1 98 ? -16.167 13.353 1.724 1.00 86.81 98 ASN A C 1
ATOM 799 O O . ASN A 1 98 ? -16.250 14.175 0.813 1.00 86.81 98 ASN A O 1
ATOM 803 N N . ARG A 1 99 ? -16.817 12.183 1.670 1.00 81.31 99 ARG A N 1
ATOM 804 C CA . ARG A 1 99 ? -17.705 11.834 0.553 1.00 81.31 99 ARG A CA 1
ATOM 805 C C . ARG A 1 99 ? -18.937 12.728 0.443 1.00 81.31 99 ARG A C 1
ATOM 807 O O . ARG A 1 99 ? -19.398 12.943 -0.673 1.00 81.31 99 ARG A O 1
ATOM 814 N N . ARG A 1 100 ? -19.498 13.184 1.567 1.00 79.75 100 ARG A N 1
ATOM 815 C CA . ARG A 1 100 ? -20.687 14.054 1.582 1.00 79.75 100 ARG A CA 1
ATOM 816 C C . ARG A 1 100 ? -20.343 15.484 1.195 1.00 79.75 100 ARG A C 1
ATOM 818 O O . ARG A 1 100 ? -21.102 16.104 0.464 1.00 79.75 100 ARG A O 1
ATOM 825 N N . GLU A 1 101 ? -19.221 15.983 1.702 1.00 77.62 101 GLU A N 1
ATOM 826 C CA . GLU A 1 101 ? -18.781 17.359 1.469 1.00 77.62 101 GLU A CA 1
ATOM 827 C C . GLU A 1 101 ? -18.273 17.540 0.026 1.00 77.62 101 GLU A C 1
ATOM 829 O O . GLU A 1 101 ? -18.468 18.597 -0.560 1.00 77.62 101 GLU A O 1
ATOM 834 N N . GLY A 1 102 ? -17.691 16.504 -0.598 1.00 67.12 102 GLY A N 1
ATOM 835 C CA . GLY A 1 102 ? -17.352 16.501 -2.031 1.00 67.12 102 GLY A CA 1
ATOM 836 C C . GLY A 1 102 ? -16.244 17.482 -2.443 1.00 67.12 102 GLY A C 1
ATOM 837 O O . GLY A 1 102 ? -15.877 17.534 -3.614 1.00 67.12 102 GLY A O 1
ATOM 838 N N . GLU A 1 103 ? -15.682 18.234 -1.495 1.00 63.75 103 GLU A N 1
ATOM 839 C CA . GLU A 1 103 ? -14.729 19.316 -1.757 1.00 63.75 103 GLU A CA 1
ATOM 840 C C . GLU A 1 103 ? -13.332 18.817 -2.151 1.00 63.75 103 GLU A C 1
ATOM 842 O O . GLU A 1 103 ? -12.589 19.529 -2.831 1.00 63.75 103 GLU A O 1
ATOM 847 N N . ARG A 1 104 ? -12.940 17.601 -1.735 1.00 64.44 104 ARG A N 1
ATOM 848 C CA . ARG A 1 104 ? -11.612 17.033 -2.021 1.00 64.44 104 ARG A CA 1
ATOM 849 C C . ARG A 1 104 ? -11.662 15.533 -2.317 1.00 64.44 104 ARG A C 1
ATOM 851 O O . ARG A 1 104 ? -12.384 14.800 -1.640 1.00 64.44 104 ARG A O 1
ATOM 858 N N . PRO A 1 105 ? -10.848 15.039 -3.271 1.00 74.94 105 PRO A N 1
ATOM 859 C CA . PRO A 1 105 ? -10.679 13.608 -3.476 1.00 74.94 105 PRO A CA 1
ATOM 860 C C . PRO A 1 105 ? -9.964 13.004 -2.264 1.00 74.94 105 PRO A C 1
ATOM 862 O O . PRO A 1 105 ? -8.747 13.098 -2.131 1.00 74.94 105 PRO A O 1
ATOM 865 N N . PHE A 1 106 ? -10.736 12.397 -1.364 1.00 87.62 106 PHE A N 1
ATOM 866 C CA . PHE A 1 106 ? -10.215 11.665 -0.218 1.00 87.62 106 PHE A CA 1
ATOM 867 C C . PHE A 1 106 ? -9.874 10.233 -0.637 1.00 87.62 106 PHE A C 1
ATOM 869 O O . PHE A 1 106 ? -10.744 9.401 -0.900 1.00 87.62 106 PHE A O 1
ATOM 876 N N . GLU A 1 107 ? -8.579 9.956 -0.758 1.00 92.62 107 GLU A N 1
ATOM 877 C CA . GLU A 1 107 ? -8.043 8.720 -1.333 1.00 92.62 107 GLU A CA 1
ATOM 878 C C . GLU A 1 107 ? -7.331 7.840 -0.303 1.00 92.62 107 GLU A C 1
ATOM 880 O O . GLU A 1 107 ? -6.557 6.945 -0.660 1.00 92.62 107 GLU A O 1
ATOM 885 N N . ALA A 1 108 ? -7.593 8.080 0.977 1.00 94.81 108 ALA A N 1
ATOM 886 C CA . ALA A 1 108 ? -7.012 7.313 2.057 1.00 94.81 108 ALA A CA 1
ATOM 887 C C . ALA A 1 108 ? -7.505 5.857 2.049 1.00 94.81 108 ALA A C 1
ATOM 889 O O . ALA A 1 108 ? -8.595 5.549 1.558 1.00 94.81 108 ALA A O 1
ATOM 890 N N . ALA A 1 109 ? -6.681 4.974 2.601 1.00 96.94 109 ALA A N 1
ATOM 891 C CA . ALA A 1 109 ? -7.018 3.582 2.879 1.00 96.94 109 ALA A CA 1
ATOM 892 C C . ALA A 1 109 ? -6.586 3.224 4.301 1.00 96.94 109 ALA A C 1
ATOM 894 O O . ALA A 1 109 ? -5.714 3.888 4.871 1.00 96.94 109 ALA A O 1
ATOM 895 N N . LEU A 1 110 ? -7.182 2.165 4.844 1.00 97.25 110 LEU A N 1
ATOM 896 C CA . LEU A 1 110 ? -6.872 1.651 6.170 1.00 97.25 110 LEU A CA 1
ATOM 897 C C . LEU A 1 110 ? -6.408 0.194 6.093 1.00 97.25 110 LEU A C 1
ATOM 899 O O . LEU A 1 110 ? -7.094 -0.666 5.545 1.00 97.25 110 LEU A O 1
ATOM 903 N N . LEU A 1 111 ? -5.254 -0.084 6.690 1.00 97.69 111 LEU A N 1
ATOM 904 C CA . LEU A 1 111 ? -4.759 -1.425 6.961 1.00 97.69 111 LEU A CA 1
ATOM 905 C C . LEU A 1 111 ? -4.851 -1.691 8.465 1.00 97.69 111 LEU A C 1
ATOM 907 O O . LEU A 1 111 ? -4.184 -1.043 9.274 1.00 97.69 111 LEU A O 1
ATOM 911 N N . VAL A 1 112 ? -5.674 -2.660 8.836 1.00 96.94 112 VAL A N 1
ATOM 912 C CA . VAL A 1 112 ? -5.881 -3.075 10.219 1.00 96.94 112 VAL A CA 1
ATOM 913 C C . VAL A 1 112 ? -5.026 -4.309 10.487 1.00 96.94 112 VAL A C 1
ATOM 915 O O . VAL A 1 112 ? -5.241 -5.380 9.922 1.00 96.94 112 VAL A O 1
ATOM 918 N N . CYS A 1 113 ? -4.026 -4.154 11.345 1.00 96.56 113 CYS A N 1
ATOM 919 C CA . CYS A 1 113 ? -3.044 -5.183 11.659 1.00 96.56 113 CYS A CA 1
ATOM 920 C C . CYS A 1 113 ? -3.401 -5.897 12.964 1.00 96.56 113 CYS A C 1
ATOM 922 O O . CYS A 1 113 ? -3.521 -5.261 14.013 1.00 96.56 113 CYS A O 1
ATOM 924 N N . GLY A 1 114 ? -3.536 -7.220 12.917 1.00 91.38 114 GLY A N 1
ATOM 925 C CA . GLY A 1 114 ? -3.811 -8.049 14.088 1.00 91.38 114 GLY A CA 1
ATOM 926 C C . GLY A 1 114 ? -2.619 -8.888 14.535 1.00 91.38 114 GLY A C 1
ATOM 927 O O . GLY A 1 114 ? -1.453 -8.573 14.315 1.00 91.38 114 GLY A O 1
ATOM 928 N N . ARG A 1 115 ? -2.911 -10.017 15.166 1.00 87.12 115 ARG A N 1
ATOM 929 C CA . ARG A 1 115 ? -1.954 -11.113 15.311 1.00 87.12 115 ARG A CA 1
ATOM 930 C C . ARG A 1 115 ? -2.745 -12.393 15.208 1.00 87.12 115 ARG A C 1
ATOM 932 O O . ARG A 1 115 ? -3.620 -12.617 16.046 1.00 87.12 115 ARG A O 1
ATOM 939 N N . LYS A 1 116 ? -2.429 -13.208 14.199 1.00 80.31 116 LYS A N 1
ATOM 940 C CA . LYS A 1 116 ? -3.087 -14.499 13.998 1.00 80.31 116 LYS A CA 1
ATOM 941 C C . LYS A 1 116 ? -3.182 -15.258 15.328 1.00 80.31 116 LYS A C 1
ATOM 943 O O . LYS A 1 116 ? -2.218 -15.282 16.095 1.00 80.31 116 LYS A O 1
ATOM 948 N N . ASP A 1 117 ? -4.374 -15.771 15.609 1.00 81.75 117 ASP A N 1
ATOM 949 C CA . ASP A 1 117 ? -4.714 -16.560 16.801 1.00 81.75 117 ASP A CA 1
ATOM 950 C C . ASP A 1 117 ? -4.587 -15.829 18.157 1.00 81.75 117 ASP A C 1
ATOM 952 O O . ASP A 1 117 ? -4.713 -16.454 19.206 1.00 81.75 117 ASP A O 1
ATOM 956 N N . LYS A 1 118 ? -4.355 -14.505 18.168 1.00 86.94 118 LYS A N 1
ATOM 957 C CA . LYS A 1 118 ? -4.260 -13.708 19.408 1.00 86.94 118 LYS A CA 1
ATOM 958 C C . LYS A 1 118 ? -5.145 -12.468 19.413 1.00 86.94 118 LYS A C 1
ATOM 960 O O . LYS A 1 118 ? -5.823 -12.209 20.399 1.00 86.94 118 LYS A O 1
ATOM 965 N N . TYR A 1 119 ? -5.092 -11.683 18.343 1.00 87.12 119 TYR A N 1
ATOM 966 C CA . TYR A 1 119 ? -5.875 -10.464 18.198 1.00 87.12 119 TYR A CA 1
ATOM 967 C C . TYR A 1 119 ? -6.505 -10.467 16.816 1.00 87.12 119 TYR A C 1
ATOM 969 O O . TYR A 1 119 ? -5.804 -10.361 15.804 1.00 87.12 119 TYR A O 1
ATOM 977 N N . GLN A 1 120 ? -7.822 -10.617 16.804 1.00 85.00 120 GLN A N 1
ATOM 978 C CA . GLN A 1 120 ? -8.662 -10.534 15.622 1.00 85.00 120 GLN A CA 1
ATOM 979 C C . GLN A 1 120 ? -9.586 -9.332 15.759 1.00 85.00 120 GLN A C 1
ATOM 981 O O . GLN A 1 120 ? -9.730 -8.763 16.842 1.00 85.00 120 GLN A O 1
ATOM 986 N N . ILE A 1 121 ? -10.145 -8.920 14.632 1.00 88.44 121 ILE A N 1
ATOM 987 C CA . ILE A 1 121 ? -11.120 -7.842 14.596 1.00 88.44 121 ILE A CA 1
ATOM 988 C C . ILE A 1 121 ? -12.436 -8.353 15.172 1.00 88.44 121 ILE A C 1
ATOM 990 O O . ILE A 1 121 ? -12.794 -9.507 14.942 1.00 88.44 121 ILE A O 1
ATOM 994 N N . ALA A 1 122 ? -13.107 -7.516 15.959 1.00 87.50 122 ALA A N 1
ATOM 995 C CA . ALA A 1 122 ? -14.417 -7.846 16.498 1.00 87.50 122 ALA A CA 1
ATOM 996 C C . ALA A 1 122 ? -15.427 -8.019 15.350 1.00 87.50 122 ALA A C 1
ATOM 998 O O . ALA A 1 122 ? -15.382 -7.264 14.371 1.00 87.50 122 ALA A O 1
ATOM 999 N N . GLU A 1 123 ? -16.323 -9.003 15.458 1.00 87.06 123 GLU A N 1
ATOM 1000 C CA . GLU A 1 123 ? -17.325 -9.287 14.419 1.00 87.06 123 GLU A CA 1
ATOM 1001 C C . GLU A 1 123 ? -18.229 -8.076 14.178 1.00 87.06 123 GLU A C 1
ATOM 1003 O O . GLU A 1 123 ? -18.501 -7.722 13.035 1.00 87.06 123 GLU A O 1
ATOM 1008 N N . GLU A 1 124 ? -18.572 -7.340 15.233 1.00 88.81 124 GLU A N 1
ATOM 1009 C CA . GLU A 1 124 ? -19.386 -6.131 15.141 1.00 88.81 124 GLU A CA 1
ATOM 1010 C C . GLU A 1 124 ? -18.712 -5.052 14.279 1.00 88.81 124 GLU A C 1
ATOM 1012 O O . GLU A 1 124 ? -19.379 -4.297 13.572 1.00 88.81 124 GLU A O 1
ATOM 1017 N N . VAL A 1 125 ? -17.375 -4.976 14.302 1.00 88.31 125 VAL A N 1
ATOM 1018 C CA . VAL A 1 125 ? -16.611 -4.038 13.466 1.00 88.31 125 VAL A CA 1
ATOM 1019 C C . VAL A 1 125 ? -16.566 -4.497 12.011 1.00 88.31 125 VAL A C 1
ATOM 1021 O O . VAL A 1 125 ? -16.687 -3.662 11.111 1.00 88.31 125 VAL A O 1
ATOM 1024 N N . LEU A 1 126 ? -16.453 -5.806 11.771 1.00 87.38 126 LEU A N 1
ATOM 1025 C CA . LEU A 1 126 ? -16.568 -6.376 10.425 1.00 87.38 126 LEU A CA 1
ATOM 1026 C C . LEU A 1 126 ? -17.943 -6.099 9.812 1.00 87.38 126 LEU A C 1
ATOM 1028 O O . LEU A 1 126 ? -18.021 -5.645 8.670 1.00 87.38 126 LEU A O 1
ATOM 1032 N N . ASP A 1 127 ? -19.013 -6.279 10.585 1.00 87.12 127 ASP A N 1
ATOM 1033 C CA . ASP A 1 127 ? -20.381 -5.999 10.145 1.00 87.12 127 ASP A CA 1
ATOM 1034 C C . ASP A 1 127 ? -20.560 -4.533 9.739 1.00 87.12 127 ASP A C 1
ATOM 1036 O O . ASP A 1 127 ? -21.178 -4.220 8.715 1.00 87.12 127 ASP A O 1
ATOM 1040 N N . MET A 1 128 ? -19.944 -3.609 10.480 1.00 86.44 128 MET A N 1
ATOM 1041 C CA . MET A 1 128 ? -19.962 -2.191 10.120 1.00 86.44 128 MET A CA 1
ATOM 1042 C C . MET A 1 128 ? -19.230 -1.894 8.801 1.00 86.44 128 MET A C 1
ATOM 1044 O O . MET A 1 128 ? -19.595 -0.933 8.116 1.00 86.44 128 MET A O 1
ATOM 1048 N N . PHE A 1 129 ? -18.234 -2.694 8.397 1.00 85.56 129 PHE A N 1
ATOM 1049 C CA . PHE A 1 129 ? -17.580 -2.527 7.093 1.00 85.56 129 PHE A CA 1
ATOM 1050 C C . PHE A 1 129 ? -18.520 -2.827 5.927 1.00 85.56 129 PHE A C 1
ATOM 1052 O O . PHE A 1 129 ? -18.437 -2.142 4.907 1.00 85.56 129 PHE A O 1
ATOM 1059 N N . HIS A 1 130 ? -19.448 -3.776 6.079 1.00 75.81 130 HIS A N 1
ATOM 1060 C CA . HIS A 1 130 ? -20.443 -4.079 5.046 1.00 75.81 130 HIS A CA 1
ATOM 1061 C C . HIS A 1 130 ? -21.400 -2.907 4.789 1.00 75.81 130 HIS A C 1
ATOM 1063 O O . HIS A 1 130 ? -21.817 -2.687 3.653 1.00 75.81 130 HIS A O 1
ATOM 1069 N N . GLY A 1 131 ? -21.703 -2.110 5.819 1.00 73.38 131 GLY A N 1
ATOM 1070 C CA . GLY A 1 131 ? -22.476 -0.870 5.681 1.00 73.38 131 GLY A CA 1
ATOM 1071 C C . GLY A 1 131 ? -21.677 0.305 5.103 1.00 73.38 131 GLY A C 1
ATOM 1072 O O . GLY A 1 131 ? -22.244 1.356 4.785 1.00 73.38 131 GLY A O 1
ATOM 1073 N N . LEU A 1 132 ? -20.356 0.162 4.971 1.00 76.69 132 LEU A N 1
ATOM 1074 C CA . LEU A 1 132 ? -19.471 1.237 4.565 1.00 76.69 132 LEU A CA 1
ATOM 1075 C C . LEU A 1 132 ? -19.197 1.189 3.059 1.00 76.69 132 LEU A C 1
ATOM 1077 O O . LEU A 1 132 ? -18.320 0.478 2.571 1.00 76.69 132 LEU A O 1
ATOM 1081 N N . ASN A 1 133 ? -19.916 2.017 2.304 1.00 71.44 133 ASN A N 1
ATOM 1082 C CA . ASN A 1 133 ? -19.665 2.121 0.874 1.00 71.44 133 ASN A CA 1
ATOM 1083 C C . ASN A 1 133 ? -18.269 2.715 0.611 1.00 71.44 133 ASN A C 1
ATOM 1085 O O . ASN A 1 133 ? -17.973 3.860 0.963 1.00 71.44 133 ASN A O 1
ATOM 1089 N N . ASP A 1 134 ? -17.460 1.947 -0.115 1.00 86.94 134 ASP A N 1
ATOM 1090 C CA . ASP A 1 134 ? -16.237 2.337 -0.821 1.00 86.94 134 ASP A CA 1
ATOM 1091 C C . ASP A 1 134 ? -14.959 2.652 -0.033 1.00 86.94 134 ASP A C 1
ATOM 1093 O O . ASP A 1 134 ? -13.930 2.812 -0.692 1.00 86.94 134 ASP A O 1
ATOM 1097 N N . ALA A 1 135 ? -14.942 2.735 1.302 1.00 91.31 135 ALA A N 1
ATOM 1098 C CA . ALA A 1 135 ? -13.653 2.969 1.963 1.00 91.31 135 ALA A CA 1
ATOM 1099 C C . ALA A 1 135 ? -12.738 1.751 1.771 1.00 91.31 135 ALA A C 1
ATOM 1101 O O . ALA A 1 135 ? -13.168 0.640 2.061 1.00 91.31 135 ALA A O 1
ATOM 1102 N N . PRO A 1 136 ? -11.500 1.911 1.277 1.00 95.38 136 PRO A N 1
ATOM 1103 C CA . PRO A 1 136 ? -10.597 0.782 1.129 1.00 95.38 136 PRO A CA 1
ATOM 1104 C C . PRO A 1 136 ? -10.069 0.372 2.504 1.00 95.38 136 PRO A C 1
ATOM 1106 O O . PRO A 1 136 ? -9.279 1.106 3.106 1.00 95.38 136 PRO A O 1
ATOM 1109 N N . ILE A 1 137 ? -10.508 -0.789 2.989 1.00 95.75 137 ILE A N 1
ATOM 1110 C CA . ILE A 1 137 ? -10.079 -1.352 4.273 1.00 95.75 137 ILE A CA 1
ATOM 1111 C C . ILE A 1 137 ? -9.592 -2.783 4.060 1.00 95.75 137 ILE A C 1
ATOM 1113 O O . ILE A 1 137 ? -10.268 -3.591 3.428 1.00 95.75 137 ILE A O 1
ATOM 1117 N N . MET A 1 138 ? -8.417 -3.095 4.599 1.00 95.69 138 MET A N 1
ATOM 1118 C CA . MET A 1 138 ? -7.805 -4.422 4.577 1.00 95.69 138 MET A CA 1
ATOM 1119 C C . MET A 1 138 ? -7.480 -4.859 6.001 1.00 95.69 138 MET A C 1
ATOM 1121 O O . MET A 1 138 ? -6.994 -4.050 6.790 1.00 95.69 138 MET A O 1
ATOM 1125 N N . VAL A 1 139 ? -7.675 -6.139 6.320 1.00 95.00 139 VAL A N 1
ATOM 1126 C CA . VAL A 1 139 ? -7.197 -6.729 7.579 1.00 95.00 139 VAL A CA 1
ATOM 1127 C C . VAL A 1 139 ? -6.035 -7.667 7.284 1.00 95.00 139 VAL A C 1
ATOM 1129 O O . VAL A 1 139 ? -6.148 -8.575 6.459 1.00 95.00 139 VAL A O 1
ATOM 1132 N N . ALA A 1 140 ? -4.912 -7.456 7.968 1.00 94.81 140 ALA A N 1
ATOM 1133 C CA . ALA A 1 140 ? -3.722 -8.287 7.857 1.00 94.81 140 ALA A CA 1
ATOM 1134 C C . ALA A 1 140 ? -3.482 -9.093 9.147 1.00 94.81 140 ALA A C 1
ATOM 1136 O O . ALA A 1 140 ? -3.566 -8.544 10.251 1.00 94.81 140 ALA A O 1
ATOM 1137 N N . PRO A 1 141 ? -3.095 -10.380 9.043 1.00 93.19 141 PRO A N 1
ATOM 1138 C CA . PRO A 1 141 ? -2.878 -11.256 10.199 1.00 93.19 141 PRO A CA 1
ATOM 1139 C C . PRO A 1 141 ? -1.528 -11.024 10.910 1.00 93.19 141 PRO A C 1
ATOM 1141 O O . PRO A 1 141 ? -1.077 -11.871 11.686 1.00 93.19 141 PRO A O 1
ATOM 1144 N N . TYR A 1 142 ? -0.875 -9.890 10.651 1.00 94.75 142 TYR A N 1
ATOM 1145 C CA . TYR A 1 142 ? 0.443 -9.524 11.168 1.00 94.75 142 TYR A CA 1
ATOM 1146 C C . TYR A 1 142 ? 0.340 -8.301 12.067 1.00 94.75 142 TYR A C 1
ATOM 1148 O O . TYR A 1 142 ? -0.500 -7.434 11.836 1.00 94.75 142 TYR A O 1
ATOM 1156 N N . ASN A 1 143 ? 1.235 -8.201 13.054 1.00 94.31 143 ASN A N 1
ATOM 1157 C CA . ASN A 1 143 ? 1.319 -6.997 13.874 1.00 94.31 143 ASN A CA 1
ATOM 1158 C C . ASN A 1 143 ? 1.819 -5.814 13.025 1.00 94.31 143 ASN A C 1
ATOM 1160 O O . ASN A 1 143 ? 2.432 -5.998 11.971 1.00 94.31 143 ASN A O 1
ATOM 1164 N N . THR A 1 144 ? 1.584 -4.594 13.502 1.00 95.06 144 THR A N 1
ATOM 1165 C CA . THR A 1 144 ? 1.913 -3.365 12.767 1.00 95.06 144 THR A CA 1
ATOM 1166 C C . THR A 1 144 ? 3.392 -3.248 12.399 1.00 95.06 144 THR A C 1
ATOM 1168 O O . THR A 1 144 ? 3.703 -2.793 11.302 1.00 95.06 144 THR A O 1
ATOM 1171 N N . HIS A 1 145 ? 4.302 -3.686 13.273 1.00 94.12 145 HIS A N 1
ATOM 1172 C CA . HIS A 1 145 ? 5.742 -3.647 13.021 1.00 94.12 145 HIS A CA 1
ATOM 1173 C C . HIS A 1 145 ? 6.147 -4.600 11.889 1.00 94.12 145 HIS A C 1
ATOM 1175 O O . HIS A 1 145 ? 6.798 -4.183 10.934 1.00 94.12 145 HIS A O 1
ATOM 1181 N N . THR A 1 146 ? 5.705 -5.858 11.954 1.00 94.94 146 THR A N 1
ATOM 1182 C CA . THR A 1 146 ? 5.949 -6.853 10.903 1.00 94.94 146 THR A CA 1
ATOM 1183 C C . THR A 1 146 ? 5.328 -6.417 9.577 1.00 94.94 146 THR A C 1
ATOM 1185 O O . THR A 1 146 ? 5.990 -6.503 8.550 1.00 94.94 146 THR A O 1
ATOM 1188 N N . ALA A 1 147 ? 4.097 -5.897 9.591 1.00 95.75 147 ALA A N 1
ATOM 1189 C CA . ALA A 1 147 ? 3.443 -5.404 8.383 1.00 95.75 147 ALA A CA 1
ATOM 1190 C C . ALA A 1 147 ? 4.220 -4.245 7.735 1.00 95.75 147 ALA A C 1
ATOM 1192 O O . ALA A 1 147 ? 4.412 -4.244 6.523 1.00 95.75 147 ALA A O 1
ATOM 1193 N N . MET A 1 148 ? 4.718 -3.296 8.536 1.00 95.00 148 MET A N 1
ATOM 1194 C CA . MET A 1 148 ? 5.547 -2.190 8.047 1.00 95.00 148 MET A CA 1
ATOM 1195 C C . MET A 1 148 ? 6.859 -2.670 7.423 1.00 95.00 148 MET A C 1
ATOM 1197 O O . MET A 1 148 ? 7.198 -2.219 6.333 1.00 95.00 148 MET A O 1
ATOM 1201 N N . ALA A 1 149 ? 7.569 -3.595 8.078 1.00 95.00 149 ALA A N 1
ATOM 1202 C CA . ALA A 1 149 ? 8.801 -4.172 7.536 1.00 95.00 149 ALA A CA 1
ATOM 1203 C C . ALA A 1 149 ? 8.538 -4.895 6.205 1.00 95.00 149 ALA A C 1
ATOM 1205 O O . ALA A 1 149 ? 9.223 -4.654 5.217 1.00 95.00 149 ALA A O 1
ATOM 1206 N N . MET A 1 150 ? 7.470 -5.698 6.149 1.00 95.31 150 MET A N 1
ATOM 1207 C CA . MET A 1 150 ? 7.055 -6.372 4.919 1.00 95.31 150 MET A CA 1
ATOM 1208 C C . MET A 1 150 ? 6.758 -5.385 3.789 1.00 95.31 150 MET A C 1
ATOM 1210 O O . MET A 1 150 ? 7.158 -5.652 2.666 1.00 95.31 150 MET A O 1
ATOM 1214 N N . ILE A 1 151 ? 6.071 -4.267 4.057 1.00 94.69 151 ILE A N 1
ATOM 1215 C CA . ILE A 1 151 ? 5.778 -3.255 3.026 1.00 94.69 151 ILE A CA 1
ATOM 1216 C C . ILE A 1 151 ? 7.056 -2.558 2.559 1.00 94.69 151 ILE A C 1
ATOM 1218 O O . ILE A 1 151 ? 7.222 -2.347 1.362 1.00 94.69 151 ILE A O 1
ATOM 1222 N N . HIS A 1 152 ? 7.938 -2.199 3.491 1.00 91.19 152 HIS A N 1
ATOM 1223 C CA . HIS A 1 152 ? 9.191 -1.516 3.186 1.00 91.19 152 HIS A CA 1
ATOM 1224 C C . HIS A 1 152 ? 10.102 -2.364 2.285 1.00 91.19 152 HIS A C 1
ATOM 1226 O O . HIS A 1 152 ? 10.668 -1.851 1.324 1.00 91.19 152 HIS A O 1
ATOM 1232 N N . ASP A 1 153 ? 10.191 -3.665 2.562 1.00 91.00 153 ASP A N 1
ATOM 1233 C CA . ASP A 1 153 ? 11.063 -4.586 1.826 1.00 91.00 153 ASP A CA 1
ATOM 1234 C C . ASP A 1 153 ? 10.388 -5.167 0.568 1.00 91.00 153 ASP A C 1
ATOM 1236 O O . ASP A 1 153 ? 10.987 -5.941 -0.186 1.00 91.00 153 ASP A O 1
ATOM 1240 N N . TYR A 1 154 ? 9.123 -4.819 0.322 1.00 90.69 154 TYR A N 1
ATOM 1241 C CA . TYR A 1 154 ? 8.367 -5.350 -0.800 1.00 90.69 154 TYR A CA 1
ATOM 1242 C C . TYR A 1 154 ? 8.689 -4.618 -2.101 1.00 90.69 154 TYR A C 1
ATOM 1244 O O . TYR A 1 154 ? 8.549 -3.404 -2.214 1.00 90.69 154 TYR A O 1
ATOM 1252 N N . THR A 1 155 ? 9.034 -5.389 -3.132 1.00 87.00 155 THR A N 1
ATOM 1253 C CA . THR A 1 155 ? 9.172 -4.893 -4.506 1.00 87.00 155 THR A CA 1
ATOM 1254 C C . THR A 1 155 ? 7.921 -5.254 -5.312 1.00 87.00 155 THR A C 1
ATOM 1256 O O . THR A 1 155 ? 7.721 -6.437 -5.625 1.00 87.00 155 THR A O 1
ATOM 1259 N N . PRO A 1 156 ? 7.067 -4.278 -5.677 1.00 85.31 156 PRO A N 1
ATOM 1260 C CA . PRO A 1 156 ? 5.891 -4.542 -6.492 1.00 85.31 156 PRO A CA 1
ATOM 1261 C C . PRO A 1 156 ? 6.262 -5.109 -7.856 1.00 85.31 156 PRO A C 1
ATOM 1263 O O . PRO A 1 156 ? 7.148 -4.611 -8.548 1.00 85.31 156 PRO A O 1
ATOM 1266 N N . LYS A 1 157 ? 5.537 -6.148 -8.268 1.00 85.31 157 LYS A N 1
ATOM 1267 C CA . LYS A 1 157 ? 5.656 -6.712 -9.612 1.00 85.31 157 LYS A CA 1
ATOM 1268 C C . LYS A 1 157 ? 4.676 -6.024 -10.557 1.00 85.31 157 LYS A C 1
ATOM 1270 O O . LYS A 1 157 ? 3.641 -5.494 -10.141 1.00 85.31 157 LYS A O 1
ATOM 1275 N N . LEU A 1 158 ? 4.990 -6.045 -11.850 1.00 84.50 158 LEU A N 1
ATOM 1276 C CA . LEU A 1 158 ? 4.044 -5.598 -12.866 1.00 84.50 158 LEU A CA 1
ATOM 1277 C C . LEU A 1 158 ? 2.810 -6.505 -12.846 1.00 84.50 158 LEU A C 1
ATOM 1279 O O . LEU A 1 158 ? 2.917 -7.730 -12.848 1.00 84.50 158 LEU A O 1
ATOM 1283 N N . ASN A 1 159 ? 1.641 -5.876 -12.808 1.00 82.81 159 ASN A N 1
ATOM 1284 C CA . ASN A 1 159 ? 0.352 -6.536 -12.906 1.00 82.81 159 ASN A CA 1
ATOM 1285 C C . ASN A 1 159 ? -0.314 -6.083 -14.207 1.00 82.81 159 ASN A C 1
ATOM 1287 O O . ASN A 1 159 ? -0.449 -4.881 -14.422 1.00 82.81 159 ASN A O 1
ATOM 1291 N N . ILE A 1 160 ? -0.734 -7.026 -15.051 1.00 85.06 160 ILE A N 1
ATOM 1292 C CA . ILE A 1 160 ? -1.349 -6.721 -16.350 1.00 85.06 160 ILE A CA 1
ATOM 1293 C C . ILE A 1 160 ? -2.667 -5.947 -16.209 1.00 85.06 160 ILE A C 1
ATOM 1295 O O . ILE A 1 160 ? -2.981 -5.101 -17.045 1.00 85.06 160 ILE A O 1
ATOM 1299 N N . ASP A 1 161 ? -3.393 -6.172 -15.112 1.00 88.56 161 ASP A N 1
ATOM 1300 C CA . ASP A 1 161 ? -4.639 -5.460 -14.820 1.00 88.56 161 ASP A CA 1
ATOM 1301 C C . ASP A 1 161 ? -4.389 -3.988 -14.450 1.00 88.56 161 ASP A C 1
ATOM 1303 O O . ASP A 1 161 ? -5.255 -3.129 -14.629 1.00 88.56 161 ASP A O 1
ATOM 1307 N N . ASP A 1 162 ? -3.183 -3.667 -13.973 1.00 87.94 162 ASP A N 1
ATOM 1308 C CA . ASP A 1 162 ? -2.762 -2.308 -13.646 1.00 87.94 162 ASP A CA 1
ATOM 1309 C C . ASP A 1 162 ? -2.228 -1.590 -14.889 1.00 87.94 162 ASP A C 1
ATOM 1311 O O . ASP A 1 162 ? -1.036 -1.303 -15.046 1.00 87.94 162 ASP A O 1
ATOM 1315 N N . LYS A 1 163 ? -3.158 -1.264 -15.791 1.00 90.44 163 LYS A N 1
ATOM 1316 C CA . LYS A 1 163 ? -2.859 -0.549 -17.039 1.00 90.44 163 LYS A CA 1
ATOM 1317 C C . LYS A 1 163 ? -2.121 0.771 -16.799 1.00 90.44 163 LYS A C 1
ATOM 1319 O O . LYS A 1 163 ? -1.356 1.207 -17.658 1.00 90.44 163 LYS A O 1
ATOM 1324 N N . ASN A 1 164 ? -2.332 1.414 -15.646 1.00 88.56 164 ASN A N 1
ATOM 1325 C CA . ASN A 1 164 ? -1.663 2.669 -15.323 1.00 88.56 164 ASN A CA 1
ATOM 1326 C C . ASN A 1 164 ? -0.176 2.448 -15.024 1.00 88.56 164 ASN A C 1
ATOM 1328 O O . ASN A 1 164 ? 0.661 3.132 -15.616 1.00 88.56 164 ASN A O 1
ATOM 1332 N N . ARG A 1 165 ? 0.163 1.471 -14.169 1.00 88.38 165 ARG A N 1
ATOM 1333 C CA . ARG A 1 165 ? 1.562 1.098 -13.907 1.00 88.38 165 ARG A CA 1
ATOM 1334 C C . ARG A 1 165 ? 2.247 0.598 -15.176 1.00 88.38 165 ARG A C 1
ATOM 1336 O O . ARG A 1 165 ? 3.362 1.031 -15.446 1.00 88.38 165 ARG A O 1
ATOM 1343 N N . VAL A 1 166 ? 1.577 -0.236 -15.979 1.00 90.00 166 VAL A N 1
ATOM 1344 C CA . VAL A 1 166 ? 2.122 -0.736 -17.256 1.00 90.00 166 VAL A CA 1
ATOM 1345 C C . VAL A 1 166 ? 2.470 0.419 -18.192 1.00 90.00 166 VAL A C 1
ATOM 1347 O O . VAL A 1 166 ? 3.609 0.521 -18.638 1.00 90.00 166 VAL A O 1
ATOM 1350 N N . ARG A 1 167 ? 1.538 1.349 -18.427 1.00 89.62 167 ARG A N 1
ATOM 1351 C CA . ARG A 1 167 ? 1.804 2.532 -19.256 1.00 89.62 167 ARG A CA 1
ATOM 1352 C C . ARG A 1 167 ? 2.959 3.369 -18.701 1.00 89.62 167 ARG A C 1
ATOM 1354 O O . ARG A 1 167 ? 3.830 3.779 -19.456 1.00 89.62 167 ARG A O 1
ATOM 1361 N N . LYS A 1 168 ? 2.992 3.601 -17.384 1.00 88.94 168 LYS A N 1
ATOM 1362 C CA . LYS A 1 168 ? 4.072 4.367 -16.738 1.00 88.94 168 LYS A CA 1
ATOM 1363 C C . LYS A 1 168 ? 5.428 3.677 -16.831 1.00 88.94 168 LYS A C 1
ATOM 1365 O O . LYS A 1 168 ? 6.436 4.378 -16.840 1.00 88.94 168 LYS A O 1
ATOM 1370 N N . ALA A 1 169 ? 5.455 2.347 -16.892 1.00 89.25 169 ALA A N 1
ATOM 1371 C CA . ALA A 1 169 ? 6.665 1.587 -17.159 1.00 89.25 169 ALA A CA 1
ATOM 1372 C C . ALA A 1 169 ? 7.107 1.781 -18.613 1.00 89.25 169 ALA A C 1
ATOM 1374 O O . ALA A 1 169 ? 8.249 2.155 -18.829 1.00 89.25 169 ALA A O 1
ATOM 1375 N N . VAL A 1 170 ? 6.213 1.642 -19.596 1.00 89.31 170 VAL A N 1
ATOM 1376 C CA . VAL A 1 170 ? 6.559 1.891 -21.011 1.00 89.31 170 VAL A CA 1
ATOM 1377 C C . VAL A 1 170 ? 7.127 3.301 -21.193 1.00 89.31 170 VAL A C 1
ATOM 1379 O O . VAL A 1 170 ? 8.275 3.438 -21.596 1.00 89.31 170 VAL A O 1
ATOM 1382 N N . GLU A 1 171 ? 6.394 4.330 -20.753 1.00 90.62 171 GLU A N 1
ATOM 1383 C CA . GLU A 1 171 ? 6.832 5.736 -20.813 1.00 90.62 171 GLU A CA 1
ATOM 1384 C C . GLU A 1 171 ? 8.181 5.983 -20.117 1.00 90.62 171 GLU A C 1
ATOM 1386 O O . GLU A 1 171 ? 8.882 6.939 -20.440 1.00 90.62 171 GLU A O 1
ATOM 1391 N N . HIS A 1 172 ? 8.512 5.179 -19.101 1.00 89.88 172 HIS A N 1
ATOM 1392 C CA . HIS A 1 172 ? 9.757 5.316 -18.354 1.00 89.88 172 HIS A CA 1
ATOM 1393 C C . HIS A 1 172 ? 10.924 4.621 -19.034 1.00 89.88 172 HIS A C 1
ATOM 1395 O O . HIS A 1 172 ? 11.994 5.197 -19.100 1.00 89.88 172 HIS A O 1
ATOM 1401 N N . TYR A 1 173 ? 10.742 3.387 -19.497 1.00 89.38 173 TYR A N 1
ATOM 1402 C CA . TYR A 1 173 ? 11.831 2.565 -20.022 1.00 89.38 173 TYR A CA 1
ATOM 1403 C C . TYR A 1 173 ? 12.141 2.885 -21.488 1.00 89.38 173 TYR A C 1
ATOM 1405 O O . TYR A 1 173 ? 13.308 2.852 -21.875 1.00 89.38 173 TYR A O 1
ATOM 1413 N N . GLU A 1 174 ? 11.118 3.213 -22.284 1.00 90.88 174 GLU A N 1
ATOM 1414 C CA . GLU A 1 174 ? 11.222 3.381 -23.737 1.00 90.88 174 GLU A CA 1
ATOM 1415 C C . GLU A 1 174 ? 12.314 4.368 -24.186 1.00 90.88 174 GLU A C 1
ATOM 1417 O O . GLU A 1 174 ? 13.122 3.996 -25.035 1.00 90.88 174 GLU A O 1
ATOM 1422 N N . PRO A 1 175 ? 12.459 5.565 -23.583 1.00 91.25 175 PRO A N 1
ATOM 1423 C CA . PRO A 1 175 ? 13.463 6.535 -24.027 1.00 91.25 175 PRO A CA 1
ATOM 1424 C C . PRO A 1 175 ? 14.915 6.138 -23.728 1.00 91.25 175 PRO A C 1
ATOM 1426 O O . PRO A 1 175 ? 15.842 6.770 -24.234 1.00 91.25 175 PRO A O 1
ATOM 1429 N N . TYR A 1 176 ? 15.132 5.145 -22.862 1.00 90.44 176 TYR A N 1
ATOM 1430 C CA . TYR A 1 176 ? 16.460 4.800 -22.348 1.00 90.44 176 TYR A CA 1
ATOM 1431 C C . TYR A 1 176 ? 16.995 3.467 -22.868 1.00 90.44 176 TYR A C 1
ATOM 1433 O O . TYR A 1 176 ? 18.087 3.068 -22.454 1.00 90.44 176 TYR A O 1
ATOM 1441 N N . ILE A 1 177 ? 16.258 2.780 -23.745 1.00 90.81 177 ILE A N 1
ATOM 1442 C CA . ILE A 1 177 ? 16.643 1.493 -24.332 1.00 90.81 177 ILE A CA 1
ATOM 1443 C C . ILE A 1 177 ? 16.676 1.620 -25.857 1.00 90.81 177 ILE A C 1
ATOM 1445 O O . ILE A 1 177 ? 15.702 2.021 -26.482 1.00 90.81 177 ILE A O 1
ATOM 1449 N N . ASP A 1 178 ? 17.798 1.230 -26.455 1.00 90.00 178 ASP A N 1
ATOM 1450 C CA . ASP A 1 178 ? 17.961 1.082 -27.901 1.00 90.00 178 ASP A CA 1
ATOM 1451 C C . ASP A 1 178 ? 17.356 -0.261 -28.351 1.00 90.00 178 ASP A C 1
ATOM 1453 O O . ASP A 1 178 ? 18.027 -1.300 -28.367 1.00 90.00 178 ASP A O 1
ATOM 1457 N N . PHE A 1 179 ? 16.046 -0.258 -28.619 1.00 89.06 179 PHE A N 1
ATOM 1458 C CA . PHE A 1 179 ? 15.308 -1.465 -29.004 1.00 89.06 179 PHE A CA 1
ATOM 1459 C C . PHE A 1 179 ? 15.690 -1.980 -30.388 1.00 89.06 179 PHE A C 1
ATOM 1461 O O . PHE A 1 179 ? 15.716 -3.195 -30.572 1.00 89.06 179 PHE A O 1
ATOM 1468 N N . ASP A 1 180 ? 16.033 -1.101 -31.328 1.00 90.19 180 ASP A N 1
ATOM 1469 C CA . ASP A 1 180 ? 16.440 -1.506 -32.676 1.00 90.19 180 ASP A CA 1
ATOM 1470 C C . ASP A 1 180 ? 17.696 -2.375 -32.600 1.00 90.19 180 ASP A C 1
ATOM 1472 O O . ASP A 1 180 ? 17.711 -3.522 -33.057 1.00 90.19 180 ASP A O 1
ATOM 1476 N N . ARG A 1 181 ? 18.716 -1.896 -31.880 1.00 87.00 181 ARG A N 1
ATOM 1477 C CA . ARG A 1 181 ? 19.953 -2.652 -31.668 1.00 87.00 181 ARG A CA 1
ATOM 1478 C C . ARG A 1 181 ? 19.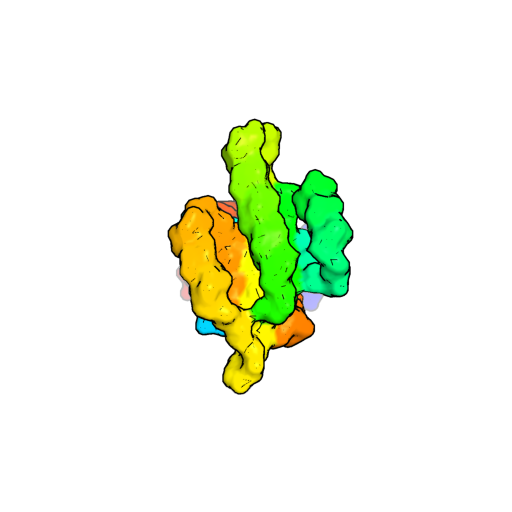735 -3.933 -30.858 1.00 87.00 181 ARG A C 1
ATOM 1480 O O . ARG A 1 181 ? 20.425 -4.935 -31.077 1.00 87.00 181 ARG A O 1
ATOM 1487 N N . LEU A 1 182 ? 18.785 -3.929 -29.921 1.00 87.31 182 LEU A N 1
ATOM 1488 C CA . LEU A 1 182 ? 18.404 -5.130 -29.175 1.00 87.31 182 LEU A CA 1
ATOM 1489 C C . LEU A 1 182 ? 17.790 -6.185 -30.114 1.00 87.31 182 LEU A C 1
ATOM 1491 O O . LEU A 1 182 ? 18.209 -7.340 -30.085 1.00 87.31 182 LEU A O 1
ATOM 1495 N N . LEU A 1 183 ? 16.854 -5.796 -30.981 1.00 89.31 183 LEU A N 1
ATOM 1496 C CA . LEU A 1 183 ? 16.178 -6.704 -31.913 1.00 89.31 183 LEU A CA 1
ATOM 1497 C C . LEU A 1 183 ? 17.126 -7.253 -32.988 1.00 89.31 183 LEU A C 1
ATOM 1499 O O . LEU A 1 183 ? 17.073 -8.445 -33.301 1.00 89.31 183 LEU A O 1
ATOM 1503 N N . GLU A 1 184 ? 18.042 -6.427 -33.497 1.00 88.69 184 GLU A N 1
ATOM 1504 C CA . GLU A 1 184 ? 19.092 -6.855 -34.431 1.00 88.69 184 GLU A CA 1
ATOM 1505 C C . GLU A 1 184 ? 20.008 -7.932 -33.834 1.00 88.69 184 GLU A C 1
ATOM 1507 O O . GLU A 1 184 ? 20.443 -8.848 -34.535 1.00 88.69 184 GLU A O 1
ATOM 1512 N N . SER A 1 185 ? 20.310 -7.831 -32.536 1.00 81.06 185 SER A N 1
ATOM 1513 C CA . SER A 1 185 ? 21.180 -8.790 -31.846 1.00 81.06 185 SER A CA 1
ATOM 1514 C C . SER A 1 185 ? 20.466 -10.081 -31.436 1.00 81.06 185 SER A C 1
ATOM 1516 O O . SER A 1 185 ? 21.108 -11.126 -31.402 1.00 81.06 185 SER A O 1
ATOM 1518 N N . ALA A 1 186 ? 19.156 -10.026 -31.172 1.00 79.56 186 ALA A N 1
ATOM 1519 C CA . ALA A 1 186 ? 18.338 -11.191 -30.828 1.00 79.56 186 ALA A CA 1
ATOM 1520 C C . ALA A 1 186 ? 17.893 -12.032 -32.041 1.00 79.56 186 ALA A C 1
ATOM 1522 O O . ALA A 1 186 ? 17.459 -13.166 -31.870 1.00 79.56 186 ALA A O 1
ATOM 1523 N N . SER A 1 187 ? 17.973 -11.479 -33.255 1.00 75.56 187 SER A N 1
ATOM 1524 C CA . SER A 1 187 ? 17.554 -12.150 -34.498 1.00 75.56 187 SER A CA 1
ATOM 1525 C C . SER A 1 187 ? 18.659 -13.001 -35.151 1.00 75.56 187 SER A C 1
ATOM 1527 O O . SER A 1 187 ? 18.490 -13.457 -36.282 1.00 75.56 187 SER A O 1
ATOM 1529 N N . LYS A 1 188 ? 19.796 -13.183 -34.468 1.00 56.16 188 LYS A N 1
ATOM 1530 C CA . LYS A 1 188 ? 20.910 -14.060 -34.864 1.00 56.16 188 LYS A CA 1
ATOM 1531 C C . LYS A 1 188 ? 20.893 -15.346 -34.054 1.00 56.16 188 LYS A C 1
ATOM 1533 O O . LYS A 1 188 ? 21.230 -16.389 -34.653 1.00 56.16 188 LYS 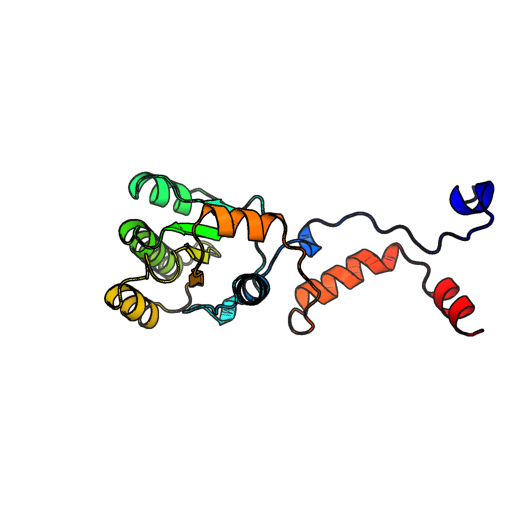A O 1
#